Protein AF-A0A951XHS0-F1 (afdb_monomer_lite)

Sequence (216 aa):
MTVQQSDAVVVQGRVYRVQAQPDGTVYTSRTRPEHAEGTVVLDGIPWGVVQADAVTTAGVRNVTFRDIFLAKPRIGFSVHFDCDRFSRSYYPGATAPVQEQLVFANIRVLHDQPRPLISINTPVNALTVDRAFVGPQPIEFRSNGAMTDYGPPHISLHGCVFRHAAPMPVLVNRVPGKSIHLQTAGSIVLQPAFSAAIENSGGHISHASDLPGLQA

Structure (mmCIF, N/CA/C/O backbone):
data_AF-A0A951XHS0-F1
#
_entry.id   AF-A0A951XHS0-F1
#
loop_
_atom_site.group_PDB
_atom_site.id
_atom_site.type_symbol
_atom_site.label_atom_id
_atom_site.label_alt_id
_atom_site.label_comp_id
_atom_site.label_asym_id
_atom_site.label_entity_id
_atom_site.label_seq_id
_atom_site.pdbx_PDB_ins_code
_atom_site.Cartn_x
_atom_site.Cartn_y
_atom_site.Cartn_z
_atom_site.occupancy
_atom_site.B_iso_or_equiv
_atom_site.auth_seq_id
_atom_site.auth_comp_id
_atom_site.auth_asym_id
_atom_site.auth_atom_id
_atom_site.pdbx_PDB_model_num
ATOM 1 N N . MET A 1 1 ? 17.759 9.100 -20.955 1.00 89.69 1 MET A N 1
ATOM 2 C CA . MET A 1 1 ? 17.053 8.701 -19.715 1.00 89.69 1 MET A CA 1
ATOM 3 C C . MET A 1 1 ? 17.996 7.887 -18.846 1.00 89.69 1 MET A C 1
ATOM 5 O O . MET A 1 1 ? 18.895 7.259 -19.397 1.00 89.69 1 MET A O 1
ATOM 9 N N . THR A 1 2 ? 17.817 7.907 -17.530 1.00 93.44 2 THR A N 1
ATOM 10 C CA . THR A 1 2 ? 18.682 7.176 -16.594 1.00 93.44 2 THR A CA 1
ATOM 11 C C . THR A 1 2 ? 17.986 5.891 -16.176 1.00 93.44 2 THR A C 1
ATOM 13 O O . THR A 1 2 ? 16.845 5.954 -15.735 1.00 93.44 2 THR A O 1
ATOM 16 N N . VAL A 1 3 ? 18.642 4.744 -16.338 1.00 94.06 3 VAL A N 1
ATOM 17 C CA . VAL A 1 3 ? 18.040 3.424 -16.087 1.00 94.06 3 VAL A CA 1
ATOM 18 C C . VAL A 1 3 ? 18.972 2.535 -15.279 1.00 94.06 3 VAL A C 1
ATOM 20 O O . VAL A 1 3 ? 20.185 2.718 -15.296 1.00 94.06 3 VAL A O 1
ATOM 23 N N . GLN A 1 4 ? 18.410 1.552 -14.598 1.00 94.00 4 GLN A N 1
ATOM 24 C CA . GLN A 1 4 ? 19.123 0.489 -13.899 1.00 94.00 4 GLN A CA 1
ATOM 25 C C . GLN A 1 4 ? 18.476 -0.862 -14.215 1.00 94.00 4 GLN A C 1
ATOM 27 O O . GLN A 1 4 ? 17.537 -0.949 -15.010 1.00 94.00 4 GLN A O 1
ATOM 32 N N . GLN A 1 5 ? 18.952 -1.919 -13.560 1.00 94.44 5 GLN A N 1
ATOM 33 C CA . GLN A 1 5 ? 18.317 -3.228 -13.624 1.00 94.44 5 GLN A CA 1
ATOM 34 C C . GLN A 1 5 ? 16.795 -3.149 -13.395 1.00 94.44 5 GLN A C 1
ATOM 36 O O . GLN A 1 5 ? 16.316 -2.417 -12.523 1.00 94.44 5 GLN A O 1
ATOM 41 N N . SER A 1 6 ? 16.047 -3.928 -14.182 1.00 92.50 6 SER A N 1
ATOM 42 C CA . SER A 1 6 ? 14.582 -4.055 -14.147 1.00 92.50 6 SER A CA 1
ATOM 43 C C . SER A 1 6 ? 13.775 -2.851 -14.656 1.00 92.50 6 SER A C 1
ATOM 45 O O . SER A 1 6 ? 12.560 -3.002 -14.835 1.00 92.50 6 SER A O 1
ATOM 47 N N . ASP A 1 7 ? 14.403 -1.707 -14.965 1.00 92.56 7 ASP A N 1
ATOM 48 C CA . ASP A 1 7 ? 13.712 -0.595 -15.632 1.00 92.56 7 ASP A CA 1
ATOM 49 C C . ASP A 1 7 ? 13.137 -1.045 -16.975 1.00 92.56 7 ASP A C 1
ATOM 51 O O . ASP A 1 7 ? 13.789 -1.759 -17.742 1.00 92.56 7 ASP A O 1
ATOM 55 N N . ALA A 1 8 ? 11.907 -0.615 -17.255 1.00 90.56 8 ALA A N 1
ATOM 56 C CA . ALA A 1 8 ? 11.194 -0.953 -18.474 1.00 90.56 8 ALA A CA 1
ATOM 57 C C . ALA A 1 8 ? 10.775 0.302 -19.243 1.00 90.56 8 ALA A C 1
ATOM 59 O O . ALA A 1 8 ? 10.381 1.310 -18.655 1.00 90.56 8 ALA A O 1
ATOM 60 N N . VAL A 1 9 ? 10.836 0.217 -20.568 1.00 90.31 9 VAL A N 1
ATOM 61 C CA . VAL A 1 9 ? 10.402 1.260 -21.500 1.00 90.31 9 VAL A CA 1
ATOM 62 C C . VAL A 1 9 ? 9.492 0.671 -22.559 1.00 90.31 9 VAL A C 1
ATOM 64 O O . VAL A 1 9 ? 9.570 -0.514 -22.877 1.00 90.31 9 VAL A O 1
ATOM 67 N N . VAL A 1 10 ? 8.639 1.519 -23.122 1.00 89.94 10 VAL A N 1
ATOM 68 C CA . VAL A 1 10 ? 7.712 1.136 -24.183 1.00 89.94 10 VAL A CA 1
ATOM 69 C C . VAL A 1 10 ? 8.130 1.843 -25.462 1.00 89.94 10 VAL A C 1
ATOM 71 O O . VAL A 1 10 ? 8.176 3.073 -25.501 1.00 89.94 10 VAL A O 1
ATOM 74 N N . VAL A 1 11 ? 8.433 1.076 -26.507 1.00 90.44 11 VAL A N 1
ATOM 75 C CA . VAL A 1 11 ? 8.799 1.602 -27.829 1.00 90.44 11 VAL A CA 1
ATOM 76 C C . VAL A 1 11 ? 8.013 0.831 -28.883 1.00 90.44 11 VAL A C 1
ATOM 78 O O . VAL A 1 11 ? 8.051 -0.394 -28.911 1.00 90.44 11 VAL A O 1
ATOM 81 N N . GLN A 1 12 ? 7.261 1.551 -29.724 1.00 87.75 12 GLN A N 1
ATOM 82 C CA . GLN A 1 12 ? 6.463 0.975 -30.822 1.00 87.75 12 GLN A CA 1
ATOM 83 C C . GLN A 1 12 ? 5.560 -0.202 -30.393 1.00 87.75 12 GLN A C 1
ATOM 85 O O . GLN A 1 12 ? 5.445 -1.201 -31.094 1.00 87.75 12 GLN A O 1
ATOM 90 N N . GLY A 1 13 ? 4.933 -0.100 -29.217 1.00 87.69 13 GLY A N 1
ATOM 91 C CA . GLY A 1 13 ? 4.037 -1.142 -28.706 1.00 87.69 13 GLY A CA 1
ATOM 92 C C . GLY A 1 13 ? 4.733 -2.337 -28.046 1.00 87.69 13 GLY A C 1
ATOM 93 O O . GLY A 1 13 ? 4.038 -3.203 -27.529 1.00 87.69 13 GLY A O 1
ATOM 94 N N . ARG A 1 14 ? 6.070 -2.367 -27.977 1.00 91.38 14 ARG A N 1
ATOM 95 C CA . ARG A 1 14 ? 6.828 -3.402 -27.260 1.00 91.38 14 ARG A CA 1
ATOM 96 C C . ARG A 1 14 ? 7.370 -2.884 -25.940 1.00 91.38 14 ARG A C 1
ATOM 98 O O . ARG A 1 14 ? 7.732 -1.711 -25.827 1.00 91.38 14 ARG A O 1
ATOM 105 N N . VAL A 1 15 ? 7.460 -3.775 -24.959 1.00 92.56 15 VAL A N 1
ATOM 106 C CA . VAL A 1 15 ? 8.106 -3.503 -23.673 1.00 92.56 15 VAL A CA 1
ATOM 107 C C . VAL A 1 15 ? 9.527 -4.049 -23.718 1.00 92.56 15 VAL A C 1
ATOM 109 O O . VAL A 1 15 ? 9.738 -5.246 -23.933 1.00 92.56 15 VAL A O 1
ATOM 112 N N . TYR A 1 16 ? 10.491 -3.168 -23.473 1.00 94.06 16 TYR A N 1
ATOM 113 C CA . TYR A 1 16 ? 11.902 -3.500 -23.325 1.00 94.06 16 TYR A CA 1
ATOM 114 C C . TYR A 1 16 ? 12.298 -3.319 -21.870 1.00 94.06 16 TYR A C 1
ATOM 116 O O . TYR A 1 16 ? 11.954 -2.304 -21.267 1.00 94.06 16 TYR A O 1
ATOM 124 N N . ARG A 1 17 ? 13.032 -4.275 -21.307 1.00 94.56 17 ARG A N 1
ATOM 125 C CA . ARG A 1 17 ? 13.522 -4.218 -19.927 1.00 94.56 17 ARG A CA 1
ATOM 126 C C . ARG A 1 17 ? 15.041 -4.330 -19.895 1.00 94.56 17 ARG A C 1
ATOM 128 O O . ARG A 1 17 ? 15.618 -5.102 -20.659 1.00 94.56 17 ARG A O 1
ATOM 135 N N . VAL A 1 18 ? 15.679 -3.580 -19.002 1.00 96.00 18 VAL A N 1
ATOM 136 C CA . VAL A 1 18 ? 17.108 -3.740 -18.708 1.00 96.00 18 VAL A CA 1
ATOM 137 C C . VAL A 1 18 ? 17.327 -5.096 -18.032 1.00 96.00 18 VAL A C 1
ATOM 139 O O . VAL A 1 18 ? 16.700 -5.386 -17.014 1.00 96.00 18 VAL A O 1
ATOM 142 N N . GLN A 1 19 ? 18.206 -5.918 -18.606 1.00 95.44 19 GLN A N 1
ATOM 143 C CA . GLN A 1 19 ? 18.585 -7.253 -18.128 1.00 95.44 19 GLN A CA 1
ATOM 144 C C . GLN A 1 19 ? 20.059 -7.281 -17.687 1.00 95.44 19 GLN A C 1
ATOM 146 O O . GLN A 1 19 ? 20.888 -8.010 -18.227 1.00 95.44 19 GLN A O 1
ATOM 151 N N . ALA A 1 20 ? 20.395 -6.421 -16.735 1.00 94.94 20 ALA A N 1
ATOM 152 C CA . ALA A 1 20 ? 21.693 -6.321 -16.083 1.00 94.94 20 ALA A CA 1
ATOM 153 C C . ALA A 1 20 ? 21.723 -7.090 -14.743 1.00 94.94 20 ALA A C 1
ATOM 155 O O . ALA A 1 20 ? 20.752 -7.723 -14.324 1.00 94.94 20 ALA A O 1
ATOM 156 N N . GLN A 1 21 ? 22.860 -7.039 -14.049 1.00 94.00 21 GLN A N 1
ATOM 157 C CA . GLN A 1 21 ? 22.952 -7.532 -12.675 1.00 94.00 21 GLN A CA 1
ATOM 158 C C . GLN A 1 21 ? 22.336 -6.509 -11.701 1.00 94.00 21 GLN A C 1
ATOM 160 O O . GLN A 1 21 ? 22.444 -5.305 -11.933 1.00 94.00 21 GLN A O 1
ATOM 165 N N . PRO A 1 22 ? 21.705 -6.942 -10.594 1.00 92.88 22 PRO A N 1
ATOM 166 C CA . PRO A 1 22 ? 21.134 -6.048 -9.584 1.00 92.88 22 PRO A CA 1
ATOM 167 C C . PRO A 1 22 ? 22.212 -5.484 -8.634 1.00 92.88 22 PRO A C 1
ATOM 169 O O . PRO A 1 22 ? 22.082 -5.536 -7.409 1.00 92.88 22 PRO A O 1
ATOM 172 N N . ASP A 1 23 ? 23.310 -4.971 -9.188 1.00 94.00 23 ASP A N 1
ATOM 173 C CA . ASP A 1 23 ? 24.472 -4.451 -8.451 1.00 94.00 23 ASP A CA 1
ATOM 174 C C . ASP A 1 23 ? 24.390 -2.939 -8.163 1.00 94.00 23 ASP A C 1
ATOM 176 O O . ASP A 1 23 ? 25.242 -2.392 -7.465 1.00 94.00 23 ASP A O 1
ATOM 180 N N . GLY A 1 24 ? 23.327 -2.279 -8.632 1.00 91.00 24 GLY A N 1
ATOM 181 C CA . GLY A 1 24 ? 23.122 -0.838 -8.487 1.00 91.00 24 GLY A CA 1
ATOM 182 C C . GLY A 1 24 ? 23.765 -0.006 -9.597 1.00 91.00 24 GLY A C 1
ATOM 183 O O . GLY A 1 24 ? 23.747 1.221 -9.506 1.00 91.00 24 GLY A O 1
ATOM 184 N N . THR A 1 25 ? 24.307 -0.636 -10.644 1.00 94.56 25 THR A N 1
ATOM 185 C CA . THR A 1 25 ? 24.814 0.080 -11.816 1.00 94.56 25 THR A CA 1
ATOM 186 C C . THR A 1 25 ? 23.697 0.876 -12.481 1.00 94.56 25 THR A C 1
ATOM 188 O O . THR A 1 25 ? 22.616 0.363 -12.783 1.00 94.56 25 THR A O 1
ATOM 191 N N . VAL A 1 26 ? 23.991 2.150 -12.729 1.00 94.88 26 VAL A N 1
ATOM 192 C CA . VAL A 1 26 ? 23.101 3.097 -13.393 1.00 94.88 26 VAL A CA 1
ATOM 193 C C . VAL A 1 26 ? 23.675 3.440 -14.763 1.00 94.88 26 VAL A C 1
ATOM 195 O O . VAL A 1 26 ? 24.839 3.815 -14.892 1.00 94.88 26 VAL A O 1
ATOM 198 N N . TYR A 1 27 ? 22.836 3.354 -15.787 1.00 95.88 27 TYR A N 1
ATOM 199 C CA . TYR A 1 27 ? 23.174 3.615 -17.177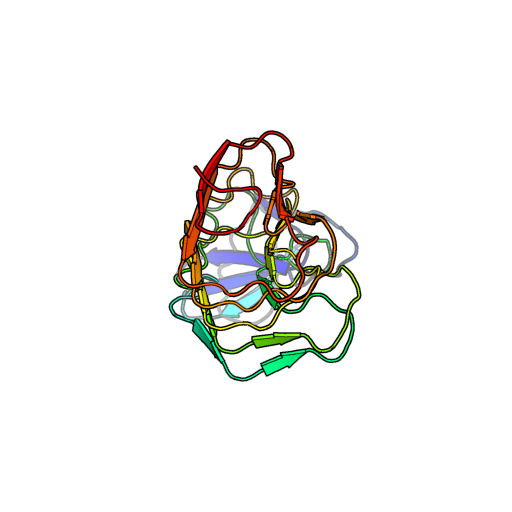 1.00 95.88 27 TYR A CA 1
ATOM 200 C C . TYR A 1 27 ? 22.469 4.866 -17.692 1.00 95.88 27 TYR A C 1
ATOM 202 O O . TYR A 1 27 ? 21.401 5.259 -17.217 1.00 95.88 27 TYR A O 1
ATOM 210 N N . THR A 1 28 ? 23.041 5.467 -18.733 1.00 97.19 28 THR A N 1
ATOM 211 C CA . THR A 1 28 ? 22.408 6.562 -19.471 1.00 97.19 28 THR A CA 1
ATOM 212 C C . THR A 1 28 ? 22.017 6.082 -20.862 1.00 97.19 28 THR A C 1
ATOM 214 O O . THR A 1 28 ? 22.868 5.963 -21.737 1.00 97.19 28 THR A O 1
ATOM 217 N N . SER A 1 29 ? 20.722 5.853 -21.079 1.00 95.50 29 SER A N 1
ATOM 218 C CA . SER A 1 29 ? 20.180 5.535 -22.402 1.00 95.50 29 SER A CA 1
ATOM 219 C C . SER A 1 29 ? 20.035 6.808 -23.241 1.00 95.50 29 SER A C 1
ATOM 221 O O . SER A 1 29 ? 19.412 7.795 -22.817 1.00 95.50 29 SER A O 1
ATOM 223 N N . ARG A 1 30 ? 20.626 6.762 -24.435 1.00 96.38 30 ARG A N 1
ATOM 224 C CA . ARG A 1 30 ? 20.595 7.767 -25.508 1.00 96.38 30 ARG A CA 1
ATOM 225 C C . ARG A 1 30 ? 19.937 7.208 -26.773 1.00 96.38 30 ARG A C 1
ATOM 227 O O . ARG A 1 30 ? 19.391 7.977 -27.559 1.00 96.38 30 ARG A O 1
ATOM 234 N N . THR A 1 31 ? 19.947 5.888 -26.923 1.00 96.06 31 THR A N 1
ATOM 235 C CA . THR A 1 31 ? 19.432 5.137 -28.064 1.00 96.06 31 THR A CA 1
ATOM 236 C C . THR A 1 31 ? 18.162 4.386 -27.665 1.00 96.06 31 THR A C 1
ATOM 238 O O . THR A 1 31 ? 18.106 3.748 -26.611 1.00 96.06 31 THR A O 1
ATOM 241 N N . ARG A 1 32 ? 17.122 4.465 -28.502 1.00 94.62 32 ARG A N 1
ATOM 242 C CA . ARG A 1 32 ? 15.865 3.730 -28.298 1.00 94.62 32 ARG A CA 1
ATOM 243 C C . ARG A 1 32 ? 16.037 2.274 -28.758 1.00 94.62 32 ARG A C 1
ATOM 245 O O . ARG A 1 32 ? 16.562 2.071 -29.851 1.00 94.62 32 ARG A O 1
ATOM 252 N N . PRO A 1 33 ? 15.609 1.266 -27.977 1.00 95.25 33 PRO A N 1
ATOM 253 C CA . PRO A 1 33 ? 15.609 -0.116 -28.441 1.00 95.25 33 PRO A CA 1
ATOM 254 C C . PRO A 1 33 ? 14.457 -0.362 -29.427 1.00 95.25 33 PRO A C 1
ATOM 256 O O . PRO A 1 33 ? 13.318 0.002 -29.152 1.00 95.25 33 PRO A O 1
ATOM 259 N N . GLU A 1 34 ? 14.759 -0.985 -30.570 1.00 95.81 34 GLU A N 1
ATOM 260 C CA . GLU A 1 34 ? 13.779 -1.267 -31.641 1.00 95.81 34 GLU A CA 1
ATOM 261 C C . GLU A 1 34 ? 13.842 -2.715 -32.160 1.00 95.81 34 GLU A C 1
ATOM 263 O O . GLU A 1 34 ? 13.075 -3.103 -33.041 1.00 95.81 34 GLU A O 1
ATOM 268 N N . HIS A 1 35 ? 14.736 -3.542 -31.608 1.00 95.25 35 HIS A N 1
ATOM 269 C CA . HIS A 1 35 ? 14.869 -4.945 -31.999 1.00 95.25 35 HIS A CA 1
ATOM 270 C C . HIS A 1 35 ? 13.588 -5.732 -31.680 1.00 95.25 35 HIS A C 1
ATOM 272 O O . HIS A 1 35 ? 12.875 -5.421 -30.723 1.00 95.25 35 HIS A O 1
ATOM 278 N N . ALA A 1 36 ? 13.274 -6.728 -32.509 1.00 94.00 36 ALA A N 1
ATOM 279 C CA . ALA A 1 36 ? 12.006 -7.453 -32.432 1.00 94.00 36 ALA A CA 1
ATOM 280 C C . ALA A 1 36 ? 11.994 -8.551 -31.357 1.00 94.00 36 ALA A C 1
ATOM 282 O O . ALA A 1 36 ? 10.936 -8.842 -30.804 1.00 94.00 36 ALA A O 1
ATOM 283 N N . GLU A 1 37 ? 13.153 -9.135 -31.051 1.00 95.19 37 GLU A N 1
ATOM 284 C CA . GLU A 1 37 ? 13.290 -10.265 -30.133 1.00 95.19 37 GLU A CA 1
ATOM 285 C C . GLU A 1 37 ? 14.671 -10.310 -29.469 1.00 95.19 37 GLU A C 1
ATOM 287 O O . GLU A 1 37 ? 15.626 -9.685 -29.937 1.00 95.19 37 GLU A O 1
ATOM 292 N N . GLY A 1 38 ? 14.774 -11.089 -28.392 1.00 95.62 38 GLY A N 1
ATOM 293 C CA . GLY A 1 38 ? 16.027 -11.314 -27.679 1.00 95.62 38 GLY A CA 1
ATOM 294 C C . GLY A 1 38 ? 16.519 -10.084 -26.919 1.00 95.62 38 GLY A C 1
ATOM 295 O O . GLY A 1 38 ? 15.725 -9.252 -26.476 1.00 95.62 38 GLY A O 1
ATOM 296 N N . THR A 1 39 ? 17.840 -10.011 -26.753 1.00 97.44 39 THR A N 1
ATOM 297 C CA . THR A 1 39 ? 18.526 -8.964 -25.991 1.00 97.44 39 THR A CA 1
ATOM 298 C C . THR A 1 39 ? 19.590 -8.309 -26.856 1.00 97.44 39 THR A C 1
ATOM 300 O O . THR A 1 39 ? 20.428 -8.994 -27.441 1.00 97.44 39 THR A O 1
ATOM 303 N N . VAL A 1 40 ? 19.591 -6.977 -26.910 1.00 97.88 40 VAL A N 1
ATOM 304 C CA . VAL A 1 40 ? 20.590 -6.178 -27.630 1.00 97.88 40 VAL A CA 1
ATOM 305 C C . VAL A 1 40 ? 21.214 -5.163 -26.687 1.00 97.88 40 VAL A C 1
ATOM 307 O O . VAL A 1 40 ? 20.521 -4.474 -25.938 1.00 97.88 40 VAL A O 1
ATOM 310 N N . VAL A 1 41 ? 22.540 -5.047 -26.747 1.00 98.19 41 VAL A N 1
ATOM 311 C CA . VAL A 1 41 ? 23.280 -4.052 -25.971 1.00 98.19 41 VAL A CA 1
ATOM 312 C C . VAL A 1 41 ? 23.297 -2.721 -26.722 1.00 98.19 41 VAL A C 1
ATOM 314 O O . VAL A 1 41 ? 23.900 -2.621 -27.787 1.00 98.19 41 VAL A O 1
ATOM 317 N N . LEU A 1 42 ? 22.663 -1.692 -26.157 1.00 97.56 42 LEU A N 1
ATOM 318 C CA . LEU A 1 42 ? 22.681 -0.313 -26.667 1.00 97.56 42 LEU A CA 1
ATOM 319 C C . LEU A 1 42 ? 23.133 0.621 -25.547 1.00 97.56 42 LEU A C 1
ATOM 321 O O . LEU A 1 42 ? 22.635 0.515 -24.433 1.00 97.56 42 LEU A O 1
ATOM 325 N N . ASP A 1 43 ? 24.075 1.525 -25.813 1.00 97.25 43 ASP A N 1
ATOM 326 C CA . ASP A 1 43 ? 24.667 2.414 -24.794 1.00 97.25 43 ASP A CA 1
ATOM 327 C C . ASP A 1 43 ? 25.257 1.663 -23.574 1.00 97.25 43 ASP A C 1
ATOM 329 O O . ASP A 1 43 ? 25.262 2.171 -22.453 1.00 97.25 43 ASP A O 1
ATOM 333 N N . GLY A 1 44 ? 25.724 0.423 -23.774 1.00 96.69 44 GLY A N 1
ATOM 334 C CA . GLY A 1 44 ? 26.181 -0.461 -22.692 1.00 96.69 44 GLY A CA 1
ATOM 335 C C . GLY A 1 44 ? 25.053 -1.108 -21.875 1.00 96.69 44 GLY A C 1
ATOM 336 O O . GLY A 1 44 ? 25.328 -1.768 -20.877 1.00 96.69 44 GLY A O 1
ATOM 337 N N . ILE A 1 45 ? 23.796 -0.944 -22.296 1.00 98.00 45 ILE A N 1
ATOM 338 C CA . ILE A 1 45 ? 22.598 -1.433 -21.608 1.00 98.00 45 ILE A CA 1
ATOM 339 C C . ILE A 1 45 ? 22.086 -2.692 -22.311 1.00 98.00 45 ILE A C 1
ATOM 341 O O . ILE A 1 45 ? 21.727 -2.602 -23.488 1.00 98.00 45 ILE A O 1
ATOM 345 N N . PRO A 1 46 ? 21.996 -3.846 -21.628 1.00 97.81 46 PRO A N 1
ATOM 346 C CA . PRO A 1 46 ? 21.368 -5.044 -22.177 1.00 97.81 46 PRO A CA 1
ATOM 347 C C . PRO A 1 46 ? 19.840 -4.882 -22.179 1.00 97.81 46 PRO A C 1
ATOM 349 O O . PRO A 1 46 ? 19.169 -5.171 -21.188 1.00 97.81 46 PRO A O 1
ATOM 352 N N . TRP A 1 47 ? 19.278 -4.395 -23.284 1.00 97.62 47 TRP A N 1
ATOM 353 C CA . TRP A 1 47 ? 17.833 -4.272 -23.468 1.00 97.62 47 TRP A CA 1
ATOM 354 C C . TRP A 1 47 ? 17.261 -5.582 -23.985 1.00 97.62 47 TRP A C 1
ATOM 356 O O . TRP A 1 47 ? 17.621 -5.989 -25.083 1.00 97.62 47 TRP A O 1
ATOM 366 N N . GLY A 1 48 ? 16.372 -6.217 -23.225 1.00 96.56 48 GLY A N 1
ATOM 367 C CA . GLY A 1 48 ? 15.637 -7.405 -23.658 1.00 96.56 48 GLY A CA 1
ATOM 368 C C . GLY A 1 48 ? 14.176 -7.096 -23.965 1.00 96.56 48 GLY A C 1
ATOM 369 O O . GLY A 1 48 ? 13.523 -6.385 -23.195 1.00 96.56 48 GLY A O 1
ATOM 370 N N . VAL A 1 49 ? 13.643 -7.652 -25.052 1.00 94.88 49 VAL A N 1
ATOM 371 C CA . VAL A 1 49 ? 12.196 -7.636 -25.326 1.00 94.88 49 VAL A CA 1
ATOM 372 C C . VAL A 1 49 ? 11.500 -8.563 -24.335 1.00 94.88 49 VAL A C 1
ATOM 374 O O . VAL A 1 49 ? 11.838 -9.742 -24.248 1.00 94.88 49 VAL A O 1
ATOM 377 N N . VAL A 1 50 ? 10.519 -8.049 -23.590 1.00 92.19 50 VAL A N 1
ATOM 378 C CA . VAL A 1 50 ? 9.747 -8.854 -22.620 1.00 92.19 50 VAL A CA 1
ATOM 379 C C . VAL A 1 50 ? 8.276 -9.010 -22.993 1.00 92.19 50 VAL A C 1
ATOM 381 O O . VAL A 1 50 ? 7.622 -9.921 -22.496 1.00 92.19 50 VAL A O 1
ATOM 384 N N . GLN A 1 51 ? 7.747 -8.142 -23.858 1.00 89.25 51 GLN A N 1
ATOM 385 C CA . GLN A 1 51 ? 6.348 -8.186 -24.282 1.00 89.25 51 GLN A CA 1
ATOM 386 C C . GLN A 1 51 ? 6.185 -7.508 -25.646 1.00 89.25 51 GLN A C 1
ATOM 388 O O . GLN A 1 51 ? 6.743 -6.431 -25.866 1.00 89.25 51 GLN A O 1
ATOM 393 N N . ALA A 1 52 ? 5.419 -8.129 -26.545 1.00 84.44 52 ALA A N 1
ATOM 394 C CA . ALA A 1 52 ? 5.139 -7.597 -27.882 1.00 84.44 52 ALA A CA 1
ATOM 395 C C . ALA A 1 52 ? 3.874 -6.719 -27.942 1.00 84.44 52 ALA A C 1
ATOM 397 O O . ALA A 1 52 ? 3.782 -5.869 -28.822 1.00 84.44 52 ALA A O 1
ATOM 398 N N . ASP A 1 53 ? 2.952 -6.889 -26.987 1.00 79.12 53 ASP A N 1
ATOM 399 C CA . ASP A 1 53 ? 1.687 -6.151 -26.903 1.00 79.12 53 ASP A CA 1
ATOM 400 C C . ASP A 1 53 ? 1.705 -5.193 -25.703 1.00 79.12 53 ASP A C 1
ATOM 402 O O . ASP A 1 53 ? 1.763 -5.646 -24.566 1.00 79.12 53 ASP A O 1
ATOM 406 N N . ALA A 1 54 ? 1.657 -3.874 -25.898 1.00 67.31 54 ALA A N 1
ATOM 407 C CA . ALA A 1 54 ? 1.843 -2.884 -24.824 1.00 67.31 54 ALA A CA 1
ATOM 408 C C . ALA A 1 54 ? 0.639 -2.715 -23.868 1.00 67.31 54 ALA A C 1
ATOM 410 O O . ALA A 1 54 ? 0.047 -1.639 -23.780 1.00 67.31 54 ALA A O 1
ATOM 411 N N . VAL A 1 55 ? 0.325 -3.732 -23.062 1.00 73.00 55 VAL A N 1
ATOM 412 C CA . VAL A 1 55 ? -0.421 -3.522 -21.809 1.00 73.00 55 VAL A CA 1
ATOM 413 C C . VAL A 1 55 ? 0.583 -3.157 -20.719 1.00 73.00 55 VAL A C 1
ATOM 415 O O . VAL A 1 55 ? 1.364 -3.993 -20.279 1.00 73.00 55 VAL A O 1
ATOM 418 N N . THR A 1 56 ? 0.589 -1.889 -20.313 1.00 71.19 56 THR A N 1
ATOM 419 C CA . THR A 1 56 ? 1.697 -1.279 -19.547 1.00 71.19 56 THR A CA 1
ATOM 420 C C . THR A 1 56 ? 1.301 -0.827 -18.141 1.00 71.19 56 THR A C 1
ATOM 422 O O . THR A 1 56 ? 2.118 -0.274 -17.408 1.00 71.19 56 THR A O 1
ATOM 425 N N . THR A 1 57 ? 0.049 -1.056 -17.741 1.00 72.06 57 THR A N 1
ATOM 426 C CA . THR A 1 57 ? -0.480 -0.657 -16.430 1.00 72.06 57 THR A CA 1
ATOM 427 C C . THR A 1 57 ? -0.363 -1.814 -15.442 1.00 72.06 57 THR A C 1
ATOM 429 O O . THR A 1 57 ? -1.054 -2.818 -15.587 1.00 72.06 57 THR A O 1
ATOM 432 N N . ALA A 1 58 ? 0.429 -1.627 -14.385 1.00 74.69 58 ALA A N 1
ATOM 433 C CA . ALA A 1 58 ? 0.488 -2.521 -13.224 1.00 74.69 58 ALA A CA 1
ATOM 434 C C . ALA A 1 58 ? -0.603 -2.216 -12.167 1.00 74.69 58 ALA A C 1
ATOM 436 O O . ALA A 1 58 ? -0.511 -2.655 -11.021 1.00 74.69 58 ALA A O 1
ATOM 437 N N . GLY A 1 59 ? -1.612 -1.412 -12.524 1.00 86.06 59 GLY A N 1
ATOM 438 C CA . GLY A 1 59 ? -2.747 -1.111 -11.655 1.00 86.06 59 GLY A CA 1
ATOM 439 C C . GLY A 1 59 ? -3.709 -2.293 -11.589 1.00 86.06 59 GLY A C 1
ATOM 440 O O . GLY A 1 59 ? -4.219 -2.742 -12.616 1.00 86.06 59 GLY A O 1
ATOM 441 N N . VAL A 1 60 ? -3.968 -2.779 -10.382 1.00 90.06 60 VAL A N 1
ATOM 442 C CA . VAL A 1 60 ? -4.939 -3.831 -10.085 1.00 90.06 60 VAL A CA 1
ATOM 443 C C . VAL A 1 60 ? -6.248 -3.177 -9.659 1.00 90.06 60 VAL A C 1
ATOM 445 O O . VAL A 1 60 ? -6.244 -2.214 -8.892 1.00 90.06 60 VAL A O 1
ATOM 448 N N . ARG A 1 61 ? -7.375 -3.684 -10.168 1.00 94.56 61 ARG A N 1
ATOM 449 C CA . ARG A 1 61 ? -8.703 -3.095 -9.953 1.00 94.56 61 ARG A CA 1
ATOM 450 C C . ARG A 1 61 ? -9.715 -4.151 -9.533 1.00 94.56 61 ARG A C 1
ATOM 452 O O . ARG A 1 61 ? -9.716 -5.235 -10.111 1.00 94.56 61 ARG A O 1
ATOM 459 N N . ASN A 1 62 ? -10.598 -3.803 -8.599 1.00 96.62 62 ASN A N 1
ATOM 460 C CA . ASN A 1 62 ? -11.740 -4.621 -8.180 1.00 96.62 62 ASN A CA 1
ATOM 461 C C . ASN A 1 62 ? -11.327 -6.030 -7.714 1.00 96.62 62 ASN A C 1
ATOM 463 O O . ASN A 1 62 ? -11.767 -7.049 -8.248 1.00 96.62 62 ASN A O 1
ATOM 467 N N . VAL A 1 63 ? -10.440 -6.082 -6.718 1.00 97.56 63 VAL A N 1
ATOM 468 C CA . VAL A 1 63 ? -9.952 -7.343 -6.148 1.00 97.56 63 VAL A CA 1
ATOM 469 C C . VAL A 1 63 ? -10.467 -7.509 -4.732 1.00 97.56 63 VAL A C 1
ATOM 471 O O . VAL A 1 63 ? -10.320 -6.624 -3.891 1.00 97.56 63 VAL A O 1
ATOM 474 N N . THR A 1 64 ? -11.047 -8.679 -4.466 1.00 98.56 64 THR A N 1
ATOM 475 C CA . THR A 1 64 ? -11.521 -9.068 -3.139 1.00 98.56 64 THR A CA 1
ATOM 476 C C . THR A 1 64 ? -10.689 -10.221 -2.589 1.00 98.56 64 THR A C 1
ATOM 478 O O . THR A 1 64 ? -10.660 -11.305 -3.168 1.00 98.56 64 THR A O 1
ATOM 481 N N . PHE A 1 65 ? -10.083 -10.010 -1.425 1.00 98.56 65 PHE A N 1
ATOM 482 C CA . PHE A 1 65 ? -9.534 -11.061 -0.573 1.00 98.56 65 PHE A CA 1
ATOM 483 C C . PHE A 1 65 ? -10.595 -11.440 0.457 1.00 98.56 65 PHE A C 1
ATOM 485 O O . PHE A 1 65 ? -11.088 -10.567 1.172 1.00 98.56 65 PHE A O 1
ATOM 492 N N . ARG A 1 66 ? -10.977 -12.720 0.523 1.00 98.62 66 ARG A N 1
ATOM 493 C CA . ARG A 1 66 ? -12.103 -13.168 1.351 1.00 98.62 66 ARG A CA 1
ATOM 494 C C . ARG A 1 66 ? -11.791 -14.449 2.114 1.00 98.62 66 ARG A C 1
ATOM 496 O O . ARG A 1 66 ? -11.142 -15.330 1.564 1.00 98.62 66 ARG A O 1
ATOM 503 N N . ASP A 1 67 ? -12.301 -14.546 3.341 1.00 98.69 67 ASP A N 1
ATOM 504 C CA . ASP A 1 67 ? -12.313 -15.772 4.156 1.00 98.69 67 ASP A CA 1
ATOM 505 C C . ASP A 1 67 ? -10.902 -16.296 4.481 1.00 98.69 67 ASP A C 1
ATOM 507 O O . ASP A 1 67 ? -10.591 -17.478 4.339 1.00 98.69 67 ASP A O 1
ATOM 511 N N . ILE A 1 68 ? -10.024 -15.391 4.929 1.00 98.62 68 ILE A N 1
ATOM 512 C CA . ILE A 1 68 ? -8.614 -15.692 5.210 1.00 98.62 68 ILE A CA 1
ATOM 513 C C . ILE A 1 68 ? -8.331 -15.615 6.710 1.00 98.62 68 ILE A C 1
ATOM 515 O O . ILE A 1 68 ? -8.627 -14.618 7.373 1.00 98.62 68 ILE A O 1
ATOM 519 N N . PHE A 1 69 ? -7.658 -16.647 7.222 1.00 98.56 69 PHE A N 1
ATOM 520 C CA . PHE A 1 69 ? -7.084 -16.671 8.565 1.00 98.56 69 PHE A CA 1
ATOM 521 C C . PHE A 1 69 ? -5.601 -16.286 8.536 1.00 98.56 69 PHE A C 1
ATOM 523 O O . PHE A 1 69 ? -4.789 -16.924 7.865 1.00 98.56 69 PHE A O 1
ATOM 530 N N . LEU A 1 70 ? -5.227 -15.278 9.320 1.00 98.25 70 LEU A N 1
ATOM 531 C CA . LEU A 1 70 ? -3.852 -14.808 9.472 1.00 98.25 70 LEU A CA 1
ATOM 532 C C . LEU A 1 70 ? -3.294 -15.281 10.820 1.00 98.25 70 LEU A C 1
ATOM 534 O O . LEU A 1 70 ? -3.461 -14.625 11.847 1.00 98.25 70 LEU A O 1
ATOM 538 N N . ALA A 1 71 ? -2.652 -16.453 10.822 1.00 97.38 71 ALA A N 1
ATOM 539 C CA . ALA A 1 71 ? -2.119 -17.070 12.042 1.00 97.38 71 ALA A CA 1
ATOM 540 C C . ALA A 1 71 ? -0.705 -16.607 12.413 1.00 97.38 71 ALA A C 1
ATOM 542 O O . ALA A 1 71 ? -0.362 -16.502 13.589 1.00 97.38 71 ALA A O 1
ATOM 543 N N . LYS A 1 72 ? 0.142 -16.342 11.414 1.00 97.00 72 LYS A N 1
ATOM 544 C CA . LYS A 1 72 ? 1.543 -15.969 11.640 1.00 97.00 72 LYS A CA 1
ATOM 545 C C . LYS A 1 72 ? 1.667 -14.452 11.809 1.00 97.00 72 LYS A C 1
ATOM 547 O O . LYS A 1 72 ? 1.087 -13.735 11.001 1.00 97.00 72 LYS A O 1
ATOM 552 N N . PRO A 1 73 ? 2.475 -13.960 12.767 1.00 96.56 73 PRO A N 1
ATOM 553 C CA . PRO A 1 73 ? 2.632 -12.532 13.036 1.00 96.56 73 PRO A CA 1
ATOM 554 C C . PRO A 1 73 ? 3.486 -11.832 11.970 1.00 96.56 73 PRO A C 1
ATOM 556 O O . PRO A 1 73 ? 4.664 -11.531 12.179 1.00 96.56 73 PRO A O 1
ATOM 559 N N . ARG A 1 74 ? 2.890 -11.587 10.804 1.00 96.00 74 ARG A N 1
ATOM 560 C CA . ARG A 1 74 ? 3.482 -10.881 9.658 1.00 96.00 74 ARG A CA 1
ATOM 561 C C . ARG A 1 74 ? 2.553 -9.754 9.212 1.00 96.00 74 ARG A C 1
ATOM 563 O O . ARG A 1 74 ? 1.450 -9.622 9.729 1.00 96.00 74 ARG A O 1
ATOM 570 N N . ILE A 1 75 ? 3.012 -8.944 8.260 1.00 97.69 75 ILE A N 1
ATOM 571 C CA . ILE A 1 75 ? 2.110 -8.053 7.524 1.00 97.69 75 ILE A CA 1
ATOM 572 C C . ILE A 1 75 ? 1.039 -8.933 6.864 1.00 97.69 75 ILE A C 1
ATOM 574 O O . ILE A 1 75 ? 1.399 -9.892 6.180 1.00 97.69 75 ILE A O 1
ATOM 578 N N . GLY A 1 76 ? -0.241 -8.635 7.102 1.00 97.19 76 GLY A N 1
ATOM 579 C CA . GLY A 1 76 ? -1.350 -9.437 6.578 1.00 97.19 76 GLY A CA 1
ATOM 580 C C . GLY A 1 76 ? -1.441 -9.357 5.056 1.00 97.19 76 GLY A C 1
ATOM 581 O O . GLY A 1 76 ? -1.378 -10.371 4.366 1.00 97.19 76 GLY A O 1
ATOM 582 N N . PHE A 1 77 ? -1.510 -8.132 4.543 1.00 98.19 77 PHE A N 1
ATOM 583 C CA . PHE A 1 77 ? -1.552 -7.813 3.122 1.00 98.19 77 PHE A CA 1
ATOM 584 C C . PHE A 1 77 ? -0.569 -6.687 2.806 1.00 98.19 77 PHE A C 1
ATOM 586 O O . PHE A 1 77 ? -0.442 -5.725 3.562 1.00 98.19 77 PHE A O 1
ATOM 593 N N . SER A 1 78 ? 0.128 -6.795 1.678 1.00 96.50 78 SER A N 1
ATOM 594 C CA . SER A 1 78 ? 1.044 -5.758 1.202 1.00 96.50 78 SER A CA 1
ATOM 595 C C . SER A 1 78 ? 0.597 -5.280 -0.171 1.00 96.50 78 SER A C 1
ATOM 597 O O . SER A 1 78 ? 0.634 -6.048 -1.131 1.00 96.50 78 SER A O 1
ATOM 599 N N . VAL A 1 79 ? 0.193 -4.017 -0.268 1.00 96.00 79 VAL A N 1
ATOM 600 C CA . VAL A 1 79 ? -0.136 -3.357 -1.535 1.00 96.00 79 VAL A CA 1
ATOM 601 C C . VAL A 1 79 ? 1.046 -2.459 -1.867 1.00 96.00 79 VAL A C 1
ATOM 603 O O . VAL A 1 79 ? 1.224 -1.413 -1.237 1.00 96.00 79 VAL A O 1
ATOM 606 N N . HIS A 1 80 ? 1.912 -2.898 -2.780 1.00 92.88 80 HIS A N 1
ATOM 607 C CA . HIS A 1 80 ? 3.200 -2.241 -2.950 1.00 92.88 80 HIS A CA 1
ATOM 608 C C . HIS A 1 80 ? 3.704 -2.153 -4.384 1.00 92.88 80 HIS A C 1
ATOM 610 O O . HIS A 1 80 ? 3.389 -2.989 -5.228 1.00 92.88 80 HIS A O 1
ATOM 616 N N . PHE A 1 81 ? 4.524 -1.128 -4.606 1.00 91.50 81 PHE A N 1
ATOM 617 C CA . PHE A 1 81 ? 5.456 -1.040 -5.716 1.00 91.50 81 PHE A CA 1
ATOM 618 C C . PHE A 1 81 ? 6.879 -1.147 -5.188 1.00 91.50 81 PHE A C 1
ATOM 620 O O . PHE A 1 81 ? 7.283 -0.398 -4.291 1.00 91.50 81 PHE A O 1
ATOM 627 N N . ASP A 1 82 ? 7.637 -2.052 -5.790 1.00 89.06 82 ASP A N 1
ATOM 628 C CA . ASP A 1 82 ? 9.067 -2.161 -5.580 1.00 89.06 82 ASP A CA 1
ATOM 629 C C . ASP A 1 82 ? 9.783 -1.018 -6.290 1.00 89.06 82 ASP A C 1
ATOM 631 O O . ASP A 1 82 ? 9.473 -0.663 -7.435 1.00 89.06 82 ASP A O 1
ATOM 635 N N . CYS A 1 83 ? 10.770 -0.458 -5.605 1.00 87.12 83 CYS A N 1
ATOM 636 C CA . CYS A 1 83 ? 11.715 0.474 -6.191 1.00 87.12 83 CYS A CA 1
ATOM 637 C C . CYS A 1 83 ? 13.060 0.344 -5.476 1.00 87.12 83 CYS A C 1
ATOM 639 O O . CYS A 1 83 ? 13.445 1.195 -4.675 1.00 87.12 83 CYS A O 1
ATOM 641 N N . ASP A 1 84 ? 13.771 -0.740 -5.763 1.00 88.06 84 ASP A N 1
ATOM 642 C CA . ASP A 1 84 ? 15.122 -0.981 -5.268 1.00 88.06 84 ASP A CA 1
ATOM 643 C C . ASP A 1 84 ? 16.040 -1.494 -6.390 1.00 88.06 84 ASP A C 1
ATOM 645 O O . ASP A 1 84 ? 15.707 -1.431 -7.574 1.00 88.06 84 ASP A O 1
ATOM 649 N N . ARG A 1 85 ? 17.244 -1.954 -6.036 1.00 88.12 85 ARG A N 1
ATOM 650 C CA . ARG A 1 85 ? 18.229 -2.467 -7.004 1.00 88.12 85 ARG A CA 1
ATOM 651 C C . ARG A 1 85 ? 17.834 -3.797 -7.659 1.00 88.12 85 ARG A C 1
ATOM 653 O O . ARG A 1 85 ? 18.415 -4.158 -8.677 1.00 88.12 85 ARG A O 1
ATOM 660 N N . PHE A 1 86 ? 16.912 -4.546 -7.059 1.00 86.94 86 PHE A N 1
ATOM 661 C CA . PHE A 1 86 ? 16.464 -5.852 -7.536 1.00 86.94 86 PHE A CA 1
ATOM 662 C C . PHE A 1 86 ? 15.227 -5.721 -8.426 1.00 86.94 86 PHE A C 1
ATOM 664 O O . PHE A 1 86 ? 15.140 -6.366 -9.475 1.00 86.94 86 PHE A O 1
ATOM 671 N N . SER A 1 87 ? 14.275 -4.880 -8.021 1.00 85.69 87 SER A N 1
ATOM 672 C CA . SER A 1 87 ? 12.960 -4.775 -8.645 1.00 85.69 87 SER A CA 1
ATOM 673 C C . SER A 1 87 ? 12.505 -3.323 -8.778 1.00 85.69 87 SER A C 1
ATOM 675 O O . SER A 1 87 ? 12.677 -2.494 -7.880 1.00 85.69 87 SER A O 1
ATOM 677 N N . ARG A 1 88 ? 11.886 -3.027 -9.924 1.00 85.94 88 ARG A N 1
ATOM 678 C CA . ARG A 1 88 ? 11.222 -1.754 -10.206 1.00 85.94 88 ARG A CA 1
ATOM 679 C C . ARG A 1 88 ? 9.849 -2.010 -10.802 1.00 85.94 88 ARG A C 1
ATOM 681 O O . ARG A 1 88 ? 9.734 -2.405 -11.962 1.00 85.94 88 ARG A O 1
ATOM 688 N N . SER A 1 89 ? 8.804 -1.770 -10.016 1.00 85.94 89 SER A N 1
ATOM 689 C CA . SER A 1 89 ? 7.421 -1.912 -10.486 1.00 85.94 89 SER A CA 1
ATOM 690 C C . SER A 1 89 ? 7.015 -0.801 -11.457 1.00 85.94 89 SER A C 1
ATOM 692 O O . SER A 1 89 ? 6.096 -0.990 -12.248 1.00 85.94 89 SER A O 1
ATOM 694 N N . TYR A 1 90 ? 7.687 0.351 -11.404 1.00 83.56 90 TYR A N 1
ATOM 695 C CA . TYR A 1 90 ? 7.459 1.487 -12.293 1.00 83.56 90 TYR A CA 1
ATOM 696 C C . TYR A 1 90 ? 8.733 2.339 -12.418 1.00 83.56 90 TYR A C 1
ATOM 698 O O . TYR A 1 90 ? 9.646 2.258 -11.591 1.00 83.56 90 TYR A O 1
ATOM 706 N N . TYR A 1 91 ? 8.782 3.168 -13.459 1.00 85.62 91 TYR A N 1
ATOM 707 C CA . TYR A 1 91 ? 9.877 4.107 -13.690 1.00 85.62 91 TYR A CA 1
ATOM 708 C C . TYR A 1 91 ? 9.647 5.423 -12.910 1.00 85.62 91 TYR A C 1
ATOM 710 O O . TYR A 1 91 ? 8.554 5.988 -13.007 1.00 85.62 91 TYR A O 1
ATOM 718 N N . PRO A 1 92 ? 10.628 5.968 -12.161 1.00 82.19 92 PRO A N 1
ATOM 719 C CA . PRO A 1 92 ? 10.472 7.224 -11.426 1.00 82.19 92 PRO A CA 1
ATOM 720 C C . PRO A 1 92 ? 10.120 8.393 -12.329 1.00 82.19 92 PRO A C 1
ATOM 722 O O . PRO A 1 92 ? 10.730 8.600 -13.376 1.00 82.19 92 PRO A O 1
ATOM 725 N N . GLY A 1 93 ? 9.151 9.191 -11.893 1.00 79.94 93 GLY A N 1
ATOM 726 C CA . GLY A 1 93 ? 8.636 10.314 -12.672 1.00 79.94 93 GLY A CA 1
ATOM 727 C C . GLY A 1 93 ? 7.626 9.919 -13.753 1.00 79.94 93 GLY A C 1
ATOM 728 O O . GLY A 1 93 ? 7.012 10.808 -14.336 1.00 79.94 93 GLY A O 1
ATOM 729 N N . ALA A 1 94 ? 7.397 8.624 -14.004 1.00 82.75 94 ALA A N 1
ATOM 730 C CA . ALA A 1 94 ? 6.221 8.198 -14.756 1.00 82.75 94 ALA A CA 1
ATOM 731 C C . ALA A 1 94 ? 4.950 8.401 -13.918 1.00 82.75 94 ALA A C 1
ATOM 733 O O . ALA A 1 94 ? 4.992 8.381 -12.685 1.00 82.75 94 ALA A O 1
ATOM 734 N N . THR A 1 95 ? 3.804 8.549 -14.584 1.00 84.75 95 THR A N 1
ATOM 735 C CA . THR A 1 95 ? 2.502 8.524 -13.911 1.00 84.75 95 THR A CA 1
ATOM 736 C C . THR A 1 95 ? 2.329 7.182 -13.205 1.00 84.75 95 THR A C 1
ATOM 738 O O . THR A 1 95 ? 2.285 6.134 -13.852 1.00 84.75 95 THR A O 1
ATOM 741 N N . ALA A 1 96 ? 2.260 7.209 -11.874 1.00 86.75 96 ALA A N 1
ATOM 742 C CA . ALA A 1 96 ? 2.141 5.998 -11.079 1.00 86.75 96 ALA A CA 1
ATOM 743 C C . ALA A 1 96 ? 0.770 5.331 -11.311 1.00 86.75 96 ALA A C 1
ATOM 745 O O . ALA A 1 96 ? -0.255 6.019 -11.275 1.00 86.75 96 ALA A O 1
ATOM 746 N N . PRO A 1 97 ? 0.718 4.003 -11.524 1.00 89.38 97 PRO A N 1
ATOM 747 C CA . PRO A 1 97 ? -0.550 3.294 -11.559 1.00 89.38 97 PRO A CA 1
ATOM 748 C C . PRO A 1 97 ? -1.246 3.375 -10.199 1.00 89.38 97 PRO A C 1
ATOM 750 O O . PRO A 1 97 ? -0.608 3.281 -9.149 1.00 89.38 97 PRO A O 1
ATOM 753 N N . VAL A 1 98 ? -2.570 3.500 -10.226 1.00 93.19 98 VAL A N 1
ATOM 754 C CA . VAL A 1 98 ? -3.402 3.480 -9.022 1.00 93.19 98 VAL A CA 1
ATOM 755 C C . VAL A 1 98 ? -3.974 2.080 -8.837 1.00 93.19 98 VAL A C 1
ATOM 757 O O . VAL A 1 98 ? -4.435 1.459 -9.795 1.00 93.19 98 VAL A O 1
ATOM 760 N N . GLN A 1 99 ? -3.928 1.580 -7.604 1.00 95.25 99 GLN A N 1
ATOM 761 C CA . GLN A 1 99 ? -4.625 0.360 -7.208 1.00 95.25 99 GLN A CA 1
ATOM 762 C C . GLN A 1 99 ? -6.054 0.727 -6.813 1.00 95.25 99 GLN A C 1
ATOM 764 O O . GLN A 1 99 ? -6.263 1.627 -5.993 1.00 95.25 99 GLN A O 1
ATOM 769 N N . GLU A 1 100 ? -7.044 0.068 -7.404 1.00 96.50 100 GLU A N 1
ATOM 770 C CA . GLU A 1 100 ? -8.425 0.528 -7.321 1.00 96.50 100 GLU A CA 1
ATOM 771 C C . GLU A 1 100 ? -9.365 -0.505 -6.702 1.00 96.50 100 GLU A C 1
ATOM 773 O O . GLU A 1 100 ? -9.352 -1.675 -7.077 1.00 96.50 100 GLU A O 1
ATOM 778 N N . GLN A 1 101 ? -10.232 -0.052 -5.793 1.00 97.12 101 GLN A N 1
ATOM 779 C CA . GLN A 1 101 ? -11.334 -0.850 -5.240 1.00 97.12 101 GLN A CA 1
ATOM 780 C C . GLN A 1 101 ? -10.867 -2.189 -4.640 1.00 97.12 101 GLN A C 1
ATOM 782 O O . GLN A 1 101 ? -11.287 -3.270 -5.061 1.00 97.12 101 GLN A O 1
ATOM 787 N N . LEU A 1 102 ? -9.967 -2.117 -3.658 1.00 98.44 102 LEU A N 1
ATOM 788 C CA . LEU A 1 102 ? -9.479 -3.298 -2.945 1.00 98.44 102 LEU A CA 1
ATOM 789 C C . LEU A 1 102 ? -10.388 -3.613 -1.754 1.00 98.44 102 LEU A C 1
ATOM 791 O O . LEU A 1 102 ? -10.648 -2.744 -0.920 1.00 98.44 102 LEU A O 1
ATOM 795 N N . VAL A 1 103 ? -10.843 -4.862 -1.652 1.00 98.75 103 VAL A N 1
ATOM 796 C CA . VAL A 1 103 ? -11.740 -5.320 -0.583 1.00 98.75 103 VAL A CA 1
ATOM 797 C C . VAL A 1 103 ? -11.100 -6.464 0.199 1.00 98.75 103 VAL A C 1
ATOM 799 O O . VAL A 1 103 ? -10.636 -7.448 -0.372 1.00 98.75 103 VAL A O 1
ATOM 802 N N . PHE A 1 104 ? -11.120 -6.356 1.523 1.00 98.75 104 PHE A N 1
ATOM 803 C CA . PHE A 1 104 ? -10.622 -7.352 2.469 1.00 98.75 104 PHE A CA 1
ATOM 804 C C . PHE A 1 104 ? -11.785 -7.791 3.361 1.00 98.75 104 PHE A C 1
ATOM 806 O O . PHE A 1 104 ? -12.111 -7.129 4.345 1.00 98.75 104 PHE A O 1
ATOM 813 N N . ALA A 1 105 ? -12.447 -8.882 2.985 1.00 98.75 105 ALA A N 1
ATOM 814 C CA . ALA A 1 105 ? -13.706 -9.319 3.578 1.00 98.75 105 ALA A CA 1
ATOM 815 C C . ALA A 1 105 ? -13.534 -10.565 4.461 1.00 98.75 105 ALA A C 1
ATOM 817 O O . ALA A 1 105 ? -12.921 -11.548 4.051 1.00 98.75 105 ALA A O 1
ATOM 818 N N . ASN A 1 106 ? -14.118 -10.561 5.661 1.00 98.62 106 ASN A N 1
ATOM 819 C CA . ASN A 1 106 ? -14.060 -11.679 6.614 1.00 98.62 106 ASN A CA 1
ATOM 820 C C . ASN A 1 106 ? -12.620 -12.164 6.889 1.00 98.62 106 ASN A C 1
ATOM 822 O O . ASN A 1 106 ? -12.321 -13.359 6.899 1.00 98.62 106 ASN A O 1
ATOM 826 N N . ILE A 1 107 ? -11.703 -11.215 7.087 1.00 98.69 107 ILE A N 1
ATOM 827 C CA . ILE A 1 107 ? -10.324 -11.512 7.485 1.00 98.69 107 ILE A CA 1
ATOM 828 C C . ILE A 1 107 ? -10.281 -11.765 8.990 1.00 98.69 107 ILE A C 1
ATOM 830 O O . ILE A 1 107 ? -10.810 -10.971 9.764 1.00 98.69 107 ILE A O 1
ATOM 834 N N . ARG A 1 108 ? -9.614 -12.835 9.429 1.00 98.50 108 ARG A N 1
ATOM 835 C CA . ARG A 1 108 ? -9.474 -13.169 10.855 1.00 98.50 108 ARG A CA 1
ATOM 836 C C . ARG A 1 108 ? -8.012 -13.218 11.270 1.00 98.50 108 ARG A C 1
ATOM 838 O O . ARG A 1 108 ? -7.281 -14.120 10.863 1.00 98.50 108 ARG A O 1
ATOM 845 N N . VAL A 1 109 ? -7.590 -12.277 12.112 1.00 98.19 109 VAL A N 1
ATOM 846 C CA . VAL A 1 109 ? -6.229 -12.251 12.662 1.00 98.19 109 VAL A CA 1
ATOM 847 C C . VAL A 1 109 ? -6.173 -13.057 13.957 1.00 98.19 109 VAL A C 1
ATOM 849 O O . VAL A 1 109 ? -6.820 -12.710 14.944 1.00 98.19 109 VAL A O 1
ATOM 852 N N . LEU A 1 110 ? -5.379 -14.131 13.960 1.00 97.50 110 LEU A N 1
ATOM 853 C CA . LEU A 1 110 ? -5.281 -15.085 15.075 1.00 97.50 110 LEU A CA 1
ATOM 854 C C . LEU A 1 110 ? -4.061 -14.844 15.978 1.00 97.50 110 LEU A C 1
ATOM 856 O O . LEU A 1 110 ? -3.744 -15.676 16.821 1.00 97.50 110 LEU A O 1
ATOM 860 N N . HIS A 1 111 ? -3.359 -13.724 15.797 1.00 96.25 111 HIS A N 1
ATOM 861 C CA . HIS A 1 111 ? -2.213 -13.335 16.616 1.00 96.25 111 HIS A CA 1
ATOM 862 C C . HIS A 1 111 ? -2.372 -11.923 17.185 1.00 96.25 111 HIS A C 1
ATOM 864 O O . HIS A 1 111 ? -3.063 -11.075 16.619 1.00 96.25 111 HIS A O 1
ATOM 870 N N . ASP A 1 112 ? -1.668 -11.646 18.280 1.00 94.81 112 ASP A N 1
ATOM 871 C CA . ASP A 1 112 ? -1.719 -10.361 18.998 1.00 94.81 112 ASP A CA 1
ATOM 872 C C . ASP A 1 112 ? -0.520 -9.450 18.737 1.00 94.81 112 ASP A C 1
ATOM 874 O O . ASP A 1 112 ? -0.429 -8.357 19.282 1.00 94.81 112 ASP A O 1
ATOM 878 N N . GLN A 1 113 ? 0.406 -9.872 17.877 1.00 95.56 113 GLN A N 1
ATOM 879 C CA . GLN A 1 113 ? 1.558 -9.043 17.535 1.00 95.56 113 GLN A CA 1
ATOM 880 C C . GLN A 1 113 ? 1.127 -7.796 16.739 1.00 95.56 113 GLN A C 1
ATOM 882 O O . GLN A 1 113 ? 0.339 -7.944 15.792 1.00 95.56 113 GLN A O 1
ATOM 887 N N . PRO A 1 114 ? 1.663 -6.601 17.059 1.00 94.00 114 PRO A N 1
ATOM 888 C CA . PRO A 1 114 ? 1.326 -5.346 16.393 1.00 94.00 114 PRO A CA 1
ATOM 889 C C . PRO A 1 114 ? 2.040 -5.248 15.038 1.00 94.00 114 PRO A C 1
ATOM 891 O O . PRO A 1 114 ? 3.036 -4.546 14.858 1.00 94.00 114 PRO A O 1
ATOM 894 N N . ARG A 1 115 ? 1.570 -6.038 14.073 1.00 97.31 115 ARG A N 1
ATOM 895 C CA . ARG A 1 115 ? 2.008 -6.004 12.673 1.00 97.31 115 ARG A CA 1
ATOM 896 C C . ARG A 1 115 ? 0.887 -5.410 11.822 1.00 97.31 115 ARG A C 1
ATOM 898 O O . ARG A 1 115 ? -0.264 -5.714 12.103 1.00 97.31 115 ARG A O 1
ATOM 905 N N . PRO A 1 116 ? 1.172 -4.604 10.790 1.00 98.12 116 PRO A N 1
ATOM 906 C CA . PRO A 1 116 ? 0.119 -4.046 9.947 1.00 98.12 116 PRO A CA 1
ATOM 907 C C . PRO A 1 116 ? -0.796 -5.130 9.372 1.00 98.12 116 PRO A C 1
ATOM 909 O O . PRO A 1 116 ? -0.314 -6.136 8.843 1.00 98.12 116 PRO A O 1
ATOM 912 N N . LEU A 1 117 ? -2.108 -4.902 9.433 1.00 98.31 117 LEU A N 1
ATOM 913 C CA . LEU A 1 117 ? -3.070 -5.709 8.690 1.00 98.31 117 LEU A CA 1
ATOM 914 C C . LEU A 1 117 ? -2.833 -5.503 7.197 1.00 98.31 117 LEU A C 1
ATOM 916 O O . LEU A 1 117 ? -2.750 -6.470 6.446 1.00 98.31 117 LEU A O 1
ATOM 920 N N . ILE A 1 118 ? -2.684 -4.240 6.792 1.00 98.62 118 ILE A N 1
ATOM 921 C CA . ILE A 1 118 ? -2.419 -3.842 5.414 1.00 98.62 118 ILE A CA 1
ATOM 922 C C . ILE A 1 118 ? -1.285 -2.821 5.426 1.00 98.62 118 ILE A C 1
ATOM 924 O O . ILE A 1 118 ? -1.387 -1.796 6.094 1.00 98.62 118 ILE A O 1
ATOM 928 N N . SER A 1 119 ? -0.209 -3.098 4.694 1.00 98.31 119 SER A N 1
ATOM 929 C CA . SER A 1 119 ? 0.884 -2.152 4.455 1.00 98.31 119 SER A CA 1
ATOM 930 C C . SER A 1 119 ? 0.807 -1.648 3.017 1.00 98.31 119 SER A C 1
ATOM 932 O O . SER A 1 119 ? 0.715 -2.454 2.092 1.00 98.31 119 SER A O 1
ATOM 934 N N . ILE A 1 120 ? 0.850 -0.330 2.827 1.00 97.81 120 ILE A N 1
ATOM 935 C CA . ILE A 1 120 ? 0.621 0.324 1.534 1.00 97.81 120 ILE A CA 1
ATOM 936 C C . ILE A 1 120 ? 1.770 1.287 1.235 1.00 97.81 120 ILE A C 1
ATOM 938 O O . ILE A 1 120 ? 2.050 2.180 2.035 1.00 97.81 120 ILE A O 1
ATOM 942 N N . ASN A 1 121 ? 2.421 1.132 0.080 1.00 95.38 121 ASN A N 1
ATOM 943 C CA . ASN A 1 121 ? 3.435 2.081 -0.409 1.00 95.38 121 ASN A CA 1
ATOM 944 C C . ASN A 1 121 ? 3.222 2.500 -1.877 1.00 95.38 121 ASN A C 1
ATOM 946 O O . ASN A 1 121 ? 4.153 2.935 -2.542 1.00 95.38 121 ASN A O 1
ATOM 950 N N . THR A 1 122 ? 1.995 2.354 -2.374 1.00 94.44 122 THR A N 1
ATOM 951 C CA . THR A 1 122 ? 1.561 2.672 -3.742 1.00 94.44 122 THR A CA 1
ATOM 952 C C . THR A 1 122 ? 0.299 3.539 -3.698 1.00 94.44 122 THR A C 1
ATOM 954 O O . THR A 1 122 ? -0.388 3.535 -2.669 1.00 94.44 122 THR A O 1
ATOM 957 N N . PRO A 1 123 ? -0.053 4.269 -4.773 1.00 94.69 123 PRO A N 1
ATOM 958 C CA . PRO A 1 123 ? -1.341 4.936 -4.848 1.00 94.69 123 PRO A CA 1
ATOM 959 C C . PRO A 1 123 ? -2.499 3.938 -4.776 1.00 94.69 123 PRO A C 1
ATOM 961 O O . PRO A 1 123 ? -2.485 2.904 -5.446 1.00 94.69 123 PRO A O 1
ATOM 964 N N . VAL A 1 124 ? -3.505 4.266 -3.967 1.00 96.56 124 VAL A N 1
ATOM 965 C CA . VAL A 1 124 ? -4.748 3.499 -3.800 1.00 96.56 124 VAL A CA 1
ATOM 966 C C . VAL A 1 124 ? -5.914 4.486 -3.824 1.00 96.56 124 VAL A C 1
ATOM 968 O O 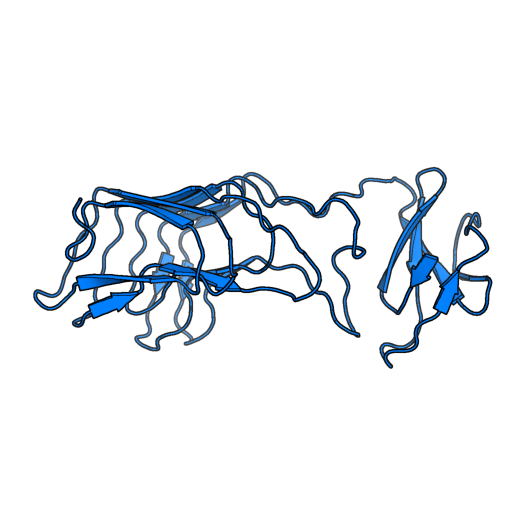. VAL A 1 124 ? -5.825 5.512 -3.150 1.00 96.56 124 VAL A O 1
ATOM 971 N N . ASN A 1 125 ? -6.996 4.197 -4.556 1.00 97.25 125 ASN A N 1
ATOM 972 C CA . ASN A 1 125 ? -8.184 5.070 -4.552 1.00 97.25 125 ASN A CA 1
ATOM 973 C C . ASN A 1 125 ? -9.170 4.737 -3.419 1.00 97.25 125 ASN A C 1
ATOM 975 O O . ASN A 1 125 ? -9.650 5.629 -2.728 1.00 97.25 125 ASN A O 1
ATOM 979 N N . ALA A 1 126 ? -9.454 3.456 -3.214 1.00 97.94 126 ALA A N 1
ATOM 980 C CA . ALA A 1 126 ? -10.491 2.964 -2.332 1.00 97.94 126 ALA A CA 1
ATOM 981 C C . ALA A 1 126 ? -10.071 1.610 -1.763 1.00 97.94 126 ALA A C 1
ATOM 983 O O . ALA A 1 126 ? -9.687 0.693 -2.498 1.00 97.94 126 ALA A O 1
ATOM 984 N N . LEU A 1 127 ? -10.167 1.497 -0.444 1.00 98.44 127 LEU A N 1
ATOM 985 C CA . LEU A 1 127 ? -9.860 0.297 0.310 1.00 98.44 127 LEU A CA 1
ATOM 986 C C . LEU A 1 127 ? -10.982 0.039 1.310 1.00 98.44 127 LEU A C 1
ATOM 988 O O . LEU A 1 127 ? -11.301 0.896 2.128 1.00 98.44 127 LEU A O 1
ATOM 992 N N . THR A 1 128 ? -11.561 -1.155 1.267 1.00 98.75 128 THR A N 1
ATOM 993 C CA . THR A 1 128 ? -12.619 -1.569 2.195 1.00 98.75 128 THR A CA 1
ATOM 994 C C . THR A 1 128 ? -12.166 -2.778 2.993 1.00 98.75 128 THR A C 1
ATOM 996 O O . THR A 1 128 ? -11.774 -3.791 2.420 1.00 98.75 128 THR A O 1
ATOM 999 N N . VAL A 1 129 ? -12.254 -2.696 4.315 1.00 98.75 129 VAL A N 1
ATOM 1000 C CA . VAL A 1 129 ? -12.162 -3.845 5.213 1.00 98.75 129 VAL A CA 1
ATOM 1001 C C . VAL A 1 129 ? -13.566 -4.122 5.731 1.00 98.75 129 VAL A C 1
ATOM 1003 O O . VAL A 1 129 ? -14.154 -3.282 6.407 1.00 98.75 129 VAL A O 1
ATOM 1006 N N . ASP A 1 130 ? -14.110 -5.284 5.387 1.00 98.69 130 ASP A N 1
ATOM 1007 C CA . ASP A 1 130 ? -15.486 -5.670 5.708 1.00 98.69 130 ASP A CA 1
ATOM 1008 C C . ASP A 1 130 ? -15.493 -6.893 6.627 1.00 98.69 130 ASP A C 1
ATOM 1010 O O . ASP A 1 130 ? -14.907 -7.931 6.308 1.00 98.69 130 ASP A O 1
ATOM 1014 N N . ARG A 1 131 ? -16.178 -6.791 7.768 1.00 98.62 131 ARG A N 1
ATOM 1015 C CA . ARG A 1 131 ? -16.394 -7.885 8.728 1.00 98.62 131 ARG A CA 1
ATOM 1016 C C . ARG A 1 131 ? -15.109 -8.592 9.164 1.00 98.62 131 ARG A C 1
ATOM 1018 O O . ARG A 1 131 ? -15.085 -9.811 9.326 1.00 98.62 131 ARG A O 1
ATOM 1025 N N . ALA A 1 132 ? -14.023 -7.842 9.336 1.00 98.44 132 ALA A N 1
ATOM 1026 C CA . ALA A 1 132 ? -12.758 -8.400 9.798 1.00 98.44 132 ALA A CA 1
ATOM 1027 C C . ALA A 1 132 ? -12.713 -8.520 11.329 1.00 98.44 132 ALA A C 1
ATOM 1029 O O . ALA A 1 132 ? -13.240 -7.674 12.045 1.00 98.44 132 ALA A O 1
ATOM 1030 N N . PHE A 1 133 ? -12.038 -9.548 11.836 1.00 98.31 133 PHE A N 1
ATOM 1031 C CA . PHE A 1 133 ? -11.739 -9.738 13.254 1.00 98.31 133 PHE A CA 1
ATOM 1032 C C . PHE A 1 133 ? -10.266 -9.404 13.502 1.00 98.31 133 PHE A C 1
ATOM 1034 O O . PHE A 1 133 ? -9.376 -10.149 13.072 1.00 98.31 133 PHE A O 1
ATOM 1041 N N . VAL A 1 134 ? -10.008 -8.275 14.164 1.00 95.94 134 VAL A N 1
ATOM 1042 C CA . VAL A 1 134 ? -8.675 -7.659 14.257 1.00 95.94 134 VAL A CA 1
ATOM 1043 C C . VAL A 1 134 ? -8.288 -7.337 15.703 1.00 95.94 134 VAL A C 1
ATOM 1045 O O . VAL A 1 134 ? -9.126 -7.010 16.548 1.00 95.94 134 VAL A O 1
ATOM 1048 N N . GLY A 1 135 ? -6.996 -7.474 16.001 1.00 94.56 135 GLY A N 1
ATOM 1049 C CA . GLY A 1 135 ? -6.355 -6.993 17.225 1.00 94.56 135 GLY A CA 1
ATOM 1050 C C . GLY A 1 135 ? -5.558 -5.713 16.940 1.00 94.56 135 GLY A C 1
ATOM 1051 O O . GLY A 1 135 ? -6.066 -4.854 16.223 1.00 94.56 135 GLY A O 1
ATOM 1052 N N . PRO A 1 136 ? -4.318 -5.568 17.448 1.00 96.12 136 PRO A N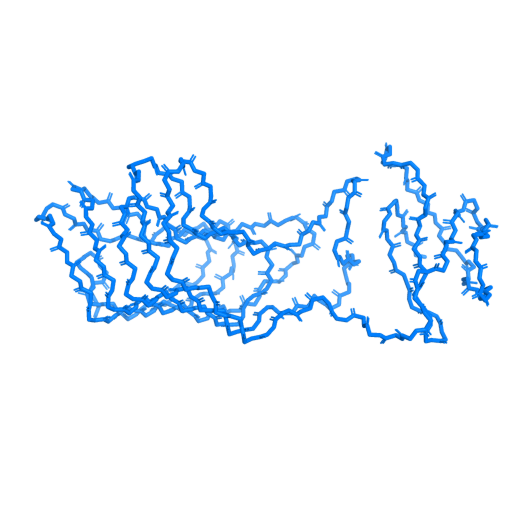 1
ATOM 1053 C CA . PRO A 1 136 ? -3.503 -4.354 17.305 1.00 96.12 136 PRO A CA 1
ATOM 1054 C C . PRO A 1 136 ? -2.857 -4.199 15.914 1.00 96.12 136 PRO A C 1
ATOM 1056 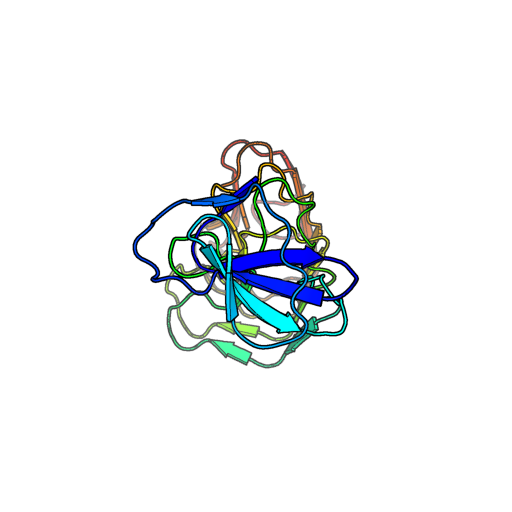O O . PRO A 1 136 ? -1.686 -3.842 15.798 1.00 96.12 136 PRO A O 1
ATOM 1059 N N . GLN A 1 137 ? -3.581 -4.529 14.842 1.00 97.62 137 GLN A N 1
ATOM 1060 C CA . GLN A 1 137 ? -3.066 -4.519 13.473 1.00 97.62 137 GLN A CA 1
ATOM 1061 C C . GLN A 1 137 ? -3.618 -3.321 12.680 1.00 97.62 137 GLN A C 1
ATOM 1063 O O . GLN A 1 137 ? -4.764 -3.379 12.232 1.00 97.62 137 GLN A O 1
ATOM 1068 N N . PRO A 1 138 ? -2.829 -2.248 12.472 1.00 97.94 138 PRO A N 1
ATOM 1069 C CA . PRO A 1 138 ? -3.283 -1.063 11.745 1.00 97.94 138 PRO A CA 1
ATOM 1070 C C . PRO A 1 138 ? -3.301 -1.271 10.226 1.00 97.94 138 PRO A C 1
ATOM 1072 O O . PRO A 1 138 ? -2.632 -2.161 9.689 1.00 97.94 138 PRO A O 1
ATOM 1075 N N . ILE A 1 139 ? -3.982 -0.370 9.520 1.00 98.62 139 ILE A N 1
ATOM 1076 C CA . ILE A 1 139 ? -3.662 -0.052 8.122 1.00 98.62 139 ILE A CA 1
ATOM 1077 C C . ILE A 1 139 ? -2.530 0.977 8.126 1.00 98.62 139 ILE A C 1
ATOM 1079 O O . ILE A 1 139 ? -2.626 1.998 8.804 1.00 98.62 139 ILE A O 1
ATOM 1083 N N . GLU A 1 140 ? -1.461 0.728 7.376 1.00 98.62 140 GLU A N 1
ATOM 1084 C CA . GLU A 1 140 ? -0.266 1.569 7.392 1.00 98.62 140 GLU A CA 1
ATOM 1085 C C . GLU A 1 140 ? 0.147 2.036 5.994 1.00 98.62 140 GLU A C 1
ATOM 1087 O O . GLU A 1 140 ? 0.399 1.223 5.105 1.00 98.62 140 GLU A O 1
ATOM 1092 N N . PHE A 1 141 ? 0.304 3.351 5.833 1.00 98.12 141 PHE A N 1
ATOM 1093 C CA . PHE A 1 141 ? 0.871 3.979 4.640 1.00 98.12 141 PHE A CA 1
ATOM 1094 C C . PHE A 1 141 ? 2.331 4.356 4.862 1.00 98.12 141 PHE A C 1
ATOM 1096 O O . PHE A 1 141 ? 2.681 4.963 5.878 1.00 98.12 141 PHE A O 1
ATOM 1103 N N . ARG A 1 142 ? 3.182 4.039 3.884 1.00 96.12 142 ARG A N 1
ATOM 1104 C CA . ARG A 1 142 ? 4.618 4.338 3.888 1.00 96.12 142 ARG A CA 1
ATOM 1105 C C . ARG A 1 142 ? 5.053 4.895 2.540 1.00 96.12 142 ARG A C 1
ATOM 1107 O O . ARG A 1 142 ? 4.455 4.589 1.514 1.00 96.12 142 ARG A O 1
ATOM 1114 N N . SER A 1 143 ? 6.128 5.674 2.551 1.00 92.12 143 SER A N 1
ATOM 1115 C CA . SER A 1 143 ? 6.787 6.101 1.319 1.00 92.12 143 SER A CA 1
ATOM 1116 C C . SER A 1 143 ? 7.685 4.979 0.796 1.00 92.12 143 SER A C 1
ATOM 1118 O O . SER A 1 143 ? 8.364 4.320 1.585 1.00 92.12 143 SER A O 1
ATOM 1120 N N . ASN A 1 144 ? 7.712 4.775 -0.521 1.00 87.88 144 ASN A N 1
ATOM 1121 C CA . ASN A 1 144 ? 8.743 3.972 -1.185 1.00 87.88 144 ASN A CA 1
ATOM 1122 C C . ASN A 1 144 ? 9.954 4.825 -1.622 1.00 87.88 144 ASN A C 1
ATOM 1124 O O . ASN A 1 144 ? 10.867 4.312 -2.260 1.00 87.88 144 ASN A O 1
ATOM 1128 N N . GLY A 1 145 ? 9.951 6.128 -1.313 1.00 86.56 145 GLY A N 1
ATOM 1129 C CA . GLY A 1 145 ? 11.014 7.085 -1.636 1.00 86.56 145 GLY A CA 1
ATOM 1130 C C . GLY A 1 145 ? 11.061 7.544 -3.095 1.00 86.56 145 GLY A C 1
ATOM 1131 O O . GLY A 1 145 ? 11.705 8.546 -3.389 1.00 86.56 145 GLY A O 1
ATOM 1132 N N . ALA A 1 146 ? 10.368 6.856 -4.001 1.00 82.88 146 ALA A N 1
ATOM 1133 C CA . ALA A 1 146 ? 10.448 7.097 -5.436 1.00 82.88 146 ALA A CA 1
ATOM 1134 C C . ALA A 1 146 ? 9.189 7.754 -6.026 1.00 82.88 146 ALA A C 1
ATOM 1136 O O . ALA A 1 146 ? 9.210 8.172 -7.185 1.00 82.88 146 ALA A O 1
ATOM 1137 N N . MET A 1 147 ? 8.094 7.846 -5.264 1.00 86.00 147 MET A N 1
ATOM 1138 C CA . MET A 1 147 ? 6.905 8.628 -5.625 1.00 86.00 147 MET A CA 1
ATOM 1139 C C . MET A 1 147 ? 6.791 9.869 -4.753 1.00 86.00 147 MET A C 1
ATOM 1141 O O . MET A 1 147 ? 7.040 9.823 -3.546 1.00 86.00 147 MET A O 1
ATOM 1145 N N . THR A 1 148 ? 6.360 10.961 -5.376 1.00 84.06 148 THR A N 1
ATOM 1146 C CA . THR A 1 148 ? 6.033 12.224 -4.708 1.00 84.06 148 THR A CA 1
ATOM 1147 C C . THR A 1 148 ? 4.554 12.326 -4.346 1.00 84.06 148 THR A C 1
ATOM 1149 O O . THR A 1 148 ? 4.211 13.066 -3.430 1.00 84.06 148 THR A O 1
ATOM 1152 N N . ASP A 1 149 ? 3.690 11.565 -5.022 1.00 87.38 149 ASP A N 1
ATOM 1153 C CA . ASP A 1 149 ? 2.250 11.534 -4.782 1.00 87.38 149 ASP A CA 1
ATOM 1154 C C . ASP A 1 149 ? 1.744 10.087 -4.677 1.00 87.38 149 ASP A C 1
ATOM 1156 O O . ASP A 1 149 ? 2.096 9.219 -5.475 1.00 87.38 149 ASP A O 1
ATOM 1160 N N . TYR A 1 150 ? 0.912 9.844 -3.666 1.00 90.88 150 TYR A N 1
ATOM 1161 C CA . TYR A 1 150 ? 0.295 8.553 -3.357 1.00 90.88 150 TYR A CA 1
ATOM 1162 C C . TYR A 1 150 ? -1.240 8.616 -3.454 1.00 90.88 150 TYR A C 1
ATOM 1164 O O . TYR A 1 150 ? -1.910 7.678 -3.013 1.00 90.88 150 TYR A O 1
ATOM 1172 N N . GLY A 1 151 ? -1.797 9.728 -3.944 1.00 92.19 151 GLY A N 1
ATOM 1173 C CA . GLY A 1 151 ? -3.228 10.005 -4.040 1.00 92.19 151 GLY A CA 1
ATOM 1174 C C . GLY A 1 151 ? -3.955 10.075 -2.685 1.00 92.19 151 GLY A C 1
ATOM 1175 O O . GLY A 1 151 ? -3.381 9.731 -1.645 1.00 92.19 151 GLY A O 1
ATOM 1176 N N . PRO A 1 152 ? -5.228 10.504 -2.667 1.00 96.19 152 PRO A N 1
ATOM 1177 C CA . PRO A 1 152 ? -6.072 10.481 -1.476 1.00 96.19 152 PRO A CA 1
ATOM 1178 C C . PRO A 1 152 ? -6.947 9.211 -1.406 1.00 96.19 152 PRO A C 1
ATOM 1180 O O . PRO A 1 152 ? -7.987 9.157 -2.061 1.00 96.19 152 PRO A O 1
ATOM 1183 N N . PRO A 1 153 ? -6.578 8.169 -0.634 1.00 97.81 153 PRO A N 1
ATOM 1184 C CA . PRO A 1 153 ? -7.412 6.981 -0.504 1.00 97.81 153 PRO A CA 1
ATOM 1185 C C . PRO A 1 153 ? -8.657 7.254 0.344 1.00 97.81 153 PRO A C 1
ATOM 1187 O O . PRO A 1 153 ? -8.587 7.906 1.391 1.00 97.81 153 PRO A O 1
ATOM 1190 N N . HIS A 1 154 ? -9.766 6.644 -0.065 1.00 98.50 154 HIS A N 1
ATOM 1191 C CA . HIS A 1 154 ? -10.944 6.426 0.764 1.00 98.50 154 HIS A CA 1
ATOM 1192 C C . HIS A 1 154 ? -10.853 5.052 1.431 1.00 98.50 154 HIS A C 1
ATOM 1194 O O . HIS A 1 154 ? -10.798 4.021 0.762 1.00 98.50 154 HIS A O 1
ATOM 1200 N N . ILE A 1 155 ? -10.823 5.033 2.757 1.00 98.62 155 ILE A N 1
ATOM 1201 C CA . ILE A 1 155 ? -10.705 3.826 3.571 1.00 98.62 155 ILE A CA 1
ATOM 1202 C C . ILE A 1 155 ? -12.020 3.617 4.305 1.00 98.62 155 ILE A C 1
ATOM 1204 O O . ILE A 1 155 ? -12.468 4.504 5.026 1.00 98.62 155 ILE A O 1
ATOM 1208 N N . SER A 1 156 ? -12.609 2.435 4.162 1.00 98.56 156 SER A N 1
ATOM 1209 C CA . SER A 1 156 ? -13.806 2.035 4.899 1.00 98.56 156 SER A CA 1
ATOM 1210 C C . SER A 1 156 ? -13.510 0.825 5.781 1.00 98.56 156 SER A C 1
ATOM 1212 O O . SER A 1 156 ? -12.993 -0.182 5.298 1.00 98.56 156 SER A O 1
ATOM 1214 N N . LEU A 1 157 ? -13.836 0.921 7.070 1.00 98.62 157 LEU A N 1
ATOM 1215 C CA . LEU A 1 157 ? -13.866 -0.199 8.012 1.00 98.62 157 LEU A CA 1
ATOM 1216 C C . LEU A 1 157 ? -15.325 -0.465 8.389 1.00 98.62 157 LEU A C 1
ATOM 1218 O O . LEU A 1 157 ? -15.929 0.301 9.140 1.00 98.62 157 LEU A O 1
ATOM 1222 N N . HIS A 1 158 ? -15.902 -1.538 7.864 1.00 98.44 158 HIS A N 1
ATOM 1223 C CA . HIS A 1 158 ? -17.319 -1.835 8.029 1.00 98.44 158 HIS A CA 1
ATOM 1224 C C . HIS A 1 158 ? -17.528 -3.167 8.750 1.00 98.44 158 HIS A C 1
ATOM 1226 O O . HIS A 1 158 ? -16.956 -4.185 8.363 1.00 98.44 158 HIS A O 1
ATOM 1232 N N . GLY A 1 159 ? -18.358 -3.185 9.794 1.00 98.31 159 GLY A N 1
ATOM 1233 C CA . GLY A 1 159 ? -18.736 -4.427 10.474 1.00 98.31 159 GLY A CA 1
ATOM 1234 C C . GLY A 1 159 ? -17.586 -5.147 11.187 1.00 98.31 159 GLY A C 1
ATOM 1235 O O . GLY A 1 159 ? -17.685 -6.348 11.435 1.00 98.31 159 GLY A O 1
ATOM 1236 N N . CYS A 1 160 ? -16.466 -4.469 11.449 1.00 98.50 160 CYS A N 1
ATOM 1237 C CA . CYS A 1 160 ? -15.270 -5.086 12.018 1.00 98.50 160 CYS A CA 1
ATOM 1238 C C . CYS A 1 160 ? -15.436 -5.375 13.515 1.00 98.50 160 CYS A C 1
ATOM 1240 O O . CYS A 1 160 ? -16.156 -4.678 14.224 1.00 98.50 160 CYS A O 1
ATOM 1242 N N . VAL A 1 161 ? -14.723 -6.380 14.016 1.00 98.44 161 VAL A N 1
ATOM 1243 C CA . VAL A 1 161 ? -14.651 -6.716 15.441 1.00 98.44 161 VAL A CA 1
ATOM 1244 C C . VAL A 1 161 ? -13.247 -6.413 15.954 1.00 98.44 161 VAL A C 1
ATOM 1246 O O . VAL A 1 161 ? -12.276 -7.038 15.519 1.00 98.44 161 VAL A O 1
ATOM 1249 N N . PHE A 1 162 ? -13.146 -5.482 16.900 1.00 97.75 162 PHE A N 1
ATOM 1250 C CA . PHE A 1 162 ? -11.897 -5.063 17.533 1.00 97.75 162 PHE A CA 1
ATOM 1251 C C . PHE A 1 162 ? -11.749 -5.729 18.901 1.00 97.75 162 PHE A C 1
ATOM 1253 O O . PHE A 1 162 ? -12.553 -5.512 19.811 1.00 97.75 162 PHE A O 1
ATOM 1260 N N . ARG A 1 163 ? -10.708 -6.553 19.056 1.00 95.88 163 ARG A N 1
ATOM 1261 C CA . ARG A 1 163 ? -10.480 -7.354 20.276 1.00 95.88 163 ARG A CA 1
ATOM 1262 C C . ARG A 1 163 ? -9.383 -6.832 21.201 1.00 95.88 163 ARG A C 1
ATOM 1264 O O . ARG A 1 163 ? -9.147 -7.436 22.243 1.00 95.88 163 ARG A O 1
ATOM 1271 N N . HIS A 1 164 ? -8.665 -5.785 20.801 1.00 95.62 164 HIS A N 1
ATOM 1272 C CA . HIS A 1 164 ? -7.518 -5.285 21.556 1.00 95.62 164 HIS A CA 1
ATOM 1273 C C . HIS A 1 164 ? -7.962 -4.558 22.835 1.00 95.62 164 HIS A C 1
ATOM 1275 O O . HIS A 1 164 ? -8.924 -3.801 22.806 1.00 95.62 164 HIS A O 1
ATOM 1281 N N . ALA A 1 165 ? -7.265 -4.787 23.950 1.00 94.62 165 ALA A N 1
ATOM 1282 C CA . ALA A 1 165 ? -7.643 -4.291 25.278 1.00 94.62 165 ALA A CA 1
ATOM 1283 C C . ALA A 1 165 ? -6.906 -3.004 25.697 1.00 94.62 165 ALA A C 1
ATOM 1285 O O . ALA A 1 165 ? -6.680 -2.779 26.883 1.00 94.62 165 ALA A O 1
ATOM 1286 N N . ALA A 1 166 ? -6.486 -2.186 24.735 1.00 95.50 166 ALA A N 1
ATOM 1287 C CA . ALA A 1 166 ? -5.804 -0.918 24.973 1.00 95.50 166 ALA A CA 1
ATOM 1288 C C . ALA A 1 166 ? -6.039 0.042 23.792 1.00 95.50 166 ALA A C 1
ATOM 1290 O O . ALA A 1 166 ? -6.519 -0.398 22.737 1.00 95.50 166 ALA A O 1
ATOM 1291 N N . PRO A 1 167 ? -5.696 1.335 23.933 1.00 95.94 167 PRO A N 1
ATOM 1292 C CA . PRO A 1 167 ? -5.664 2.249 22.803 1.00 95.94 167 PRO A CA 1
ATOM 1293 C C . PRO A 1 167 ? -4.739 1.743 21.689 1.00 95.94 167 PRO A C 1
ATOM 1295 O O . PRO A 1 167 ? -3.626 1.291 21.964 1.00 95.94 167 PRO A O 1
ATOM 1298 N N . MET A 1 168 ? -5.177 1.830 20.433 1.00 95.31 168 MET A N 1
ATOM 1299 C CA . MET A 1 168 ? -4.365 1.437 19.278 1.00 95.31 168 MET A CA 1
ATOM 1300 C C . MET A 1 168 ? -4.628 2.310 18.050 1.00 95.31 168 MET A C 1
ATOM 1302 O O . MET A 1 168 ? -5.768 2.722 17.812 1.00 95.31 168 MET A O 1
ATOM 1306 N N . PRO A 1 169 ? -3.611 2.537 17.204 1.00 97.50 169 PRO A N 1
ATOM 1307 C CA . PRO A 1 169 ? -3.849 3.115 15.898 1.00 97.50 169 PRO A CA 1
ATOM 1308 C C . PRO A 1 169 ? -4.617 2.121 15.020 1.00 97.50 169 PRO A C 1
ATOM 1310 O O . PRO A 1 169 ? -4.182 0.988 14.820 1.00 97.50 169 PRO A O 1
ATOM 1313 N N . VAL A 1 170 ? -5.745 2.549 14.454 1.00 98.00 170 VAL A N 1
ATOM 1314 C CA . VAL A 1 170 ? -6.416 1.809 13.365 1.00 98.00 170 VAL A CA 1
ATOM 1315 C C . VAL A 1 170 ? -5.843 2.202 12.002 1.00 98.00 170 VAL A C 1
ATOM 1317 O O . VAL A 1 170 ? -5.845 1.408 11.060 1.00 98.00 170 VAL A O 1
ATOM 1320 N N . LEU A 1 171 ? -5.291 3.415 11.925 1.00 98.50 171 LEU A N 1
ATOM 1321 C CA . LEU A 1 171 ? -4.644 3.990 10.757 1.00 98.50 171 LEU A CA 1
ATOM 1322 C C . LEU A 1 171 ? -3.315 4.631 11.168 1.00 98.50 171 LEU A C 1
ATOM 1324 O O . LEU A 1 171 ? -3.259 5.428 12.105 1.00 98.50 171 LEU A O 1
ATOM 1328 N N . VAL A 1 172 ? -2.262 4.309 10.423 1.00 98.62 172 VAL A N 1
ATOM 1329 C CA . VAL A 1 172 ? -0.934 4.912 10.544 1.00 98.62 172 VAL A CA 1
ATOM 1330 C C . VAL A 1 172 ? -0.552 5.510 9.192 1.00 98.62 172 VAL A C 1
ATOM 1332 O O . VAL A 1 172 ? -0.369 4.792 8.209 1.00 98.62 172 VAL A O 1
ATOM 1335 N N . ASN A 1 173 ? -0.400 6.828 9.127 1.00 98.31 173 ASN A N 1
ATOM 1336 C CA . ASN A 1 173 ? 0.139 7.522 7.967 1.00 98.31 173 ASN A CA 1
ATOM 1337 C C . ASN A 1 173 ? 1.569 7.990 8.242 1.00 98.31 173 ASN A C 1
ATOM 1339 O O . ASN A 1 173 ? 1.778 8.925 9.014 1.00 98.31 173 ASN A O 1
ATOM 1343 N N . ARG A 1 174 ? 2.542 7.388 7.552 1.00 97.38 174 ARG A N 1
ATOM 1344 C CA . ARG A 1 174 ? 3.947 7.823 7.581 1.00 97.38 174 ARG A CA 1
ATOM 1345 C C . ARG A 1 174 ? 4.351 8.667 6.374 1.00 97.38 174 ARG A C 1
ATOM 1347 O O . ARG A 1 174 ? 5.536 8.935 6.209 1.00 97.38 174 ARG A O 1
ATOM 1354 N N . VAL A 1 175 ? 3.410 9.038 5.504 1.00 96.00 175 VAL A N 1
ATOM 1355 C CA . VAL A 1 175 ? 3.685 9.835 4.301 1.00 96.00 175 VAL A CA 1
ATOM 1356 C C . VAL A 1 175 ? 3.322 11.299 4.578 1.00 96.00 175 VAL A C 1
ATOM 1358 O O . VAL A 1 175 ? 2.131 11.608 4.709 1.00 96.00 175 VAL A O 1
ATOM 1361 N N . PRO A 1 176 ? 4.310 12.209 4.675 1.00 93.75 176 PRO A N 1
ATOM 1362 C CA . PRO A 1 176 ? 4.047 13.632 4.878 1.00 93.75 176 PRO A CA 1
ATOM 1363 C C . PRO A 1 176 ? 3.174 14.213 3.763 1.00 93.75 176 PRO A C 1
ATOM 1365 O O . PRO A 1 176 ? 3.297 13.815 2.606 1.00 93.75 176 PRO A O 1
ATOM 1368 N N . GLY A 1 177 ? 2.270 15.132 4.108 1.00 93.50 177 GLY A N 1
ATOM 1369 C CA . GLY A 1 177 ? 1.369 15.796 3.158 1.00 93.50 177 GLY A CA 1
ATOM 1370 C C . GLY A 1 177 ? 0.273 14.909 2.551 1.00 93.50 177 GLY A C 1
ATOM 1371 O O . GLY A 1 177 ? -0.612 15.423 1.869 1.00 93.50 177 GLY A O 1
ATOM 1372 N N . LYS A 1 178 ? 0.272 13.590 2.803 1.00 95.06 178 LYS A N 1
ATOM 1373 C CA . LYS A 1 178 ? -0.736 12.681 2.245 1.00 95.06 178 LYS A CA 1
ATOM 1374 C C . LYS A 1 178 ? -2.117 12.973 2.824 1.00 95.06 178 LYS A C 1
ATOM 1376 O O . LYS A 1 178 ? -2.284 13.020 4.041 1.00 95.06 178 LYS A O 1
ATOM 1381 N N . SER A 1 179 ? -3.105 13.106 1.944 1.00 97.31 179 SER A N 1
ATOM 1382 C CA . SER A 1 179 ? -4.512 13.192 2.338 1.00 97.31 179 SER A CA 1
ATOM 1383 C C . SER A 1 179 ? -5.129 11.796 2.445 1.00 97.31 179 SER A C 1
ATOM 1385 O O . SER A 1 179 ? -4.834 10.950 1.606 1.00 97.31 179 SER A O 1
ATOM 1387 N N . ILE A 1 180 ? -5.945 11.524 3.466 1.00 98.44 180 ILE A N 1
ATOM 1388 C CA . ILE A 1 180 ? -6.656 10.246 3.653 1.00 98.44 180 ILE A CA 1
ATOM 1389 C C . ILE A 1 180 ? -8.070 10.523 4.177 1.00 98.44 180 ILE A C 1
ATOM 1391 O O . ILE A 1 180 ? -8.260 11.345 5.079 1.00 98.44 180 ILE A O 1
ATOM 1395 N N . HIS A 1 181 ? -9.052 9.800 3.644 1.00 98.56 181 HIS A N 1
ATOM 1396 C CA . HIS A 1 181 ? -10.423 9.791 4.147 1.00 98.56 181 HIS A CA 1
ATOM 1397 C C . HIS A 1 181 ? -10.696 8.446 4.824 1.00 98.56 181 HIS A C 1
ATOM 1399 O O . HIS A 1 181 ? -10.617 7.411 4.168 1.00 98.56 181 HIS A O 1
ATOM 1405 N N . LEU A 1 182 ? -11.001 8.446 6.123 1.00 98.62 182 LEU A N 1
ATOM 1406 C CA . LEU A 1 182 ? -11.336 7.240 6.888 1.00 98.62 182 LEU A CA 1
ATOM 1407 C C . LEU A 1 182 ? -12.812 7.247 7.292 1.00 98.62 182 LEU A C 1
ATOM 1409 O O . LEU A 1 182 ? -13.286 8.191 7.912 1.00 98.62 182 LEU A O 1
ATOM 1413 N N . GLN A 1 183 ? -13.526 6.164 7.019 1.00 98.50 183 GLN A N 1
ATOM 1414 C CA . GLN A 1 183 ? -14.878 5.955 7.516 1.00 98.50 183 GLN A CA 1
ATOM 1415 C C . GLN A 1 183 ? -14.968 4.630 8.267 1.00 98.50 183 GLN A C 1
ATOM 1417 O O . GLN A 1 183 ? -14.473 3.610 7.783 1.00 98.50 183 GLN A O 1
ATOM 1422 N N . THR A 1 184 ? -15.628 4.627 9.424 1.00 98.31 184 THR A N 1
ATOM 1423 C CA . THR A 1 184 ? -15.962 3.393 10.146 1.00 98.31 184 THR A CA 1
ATOM 1424 C C . THR A 1 184 ? -17.458 3.319 10.418 1.00 98.31 184 THR A C 1
ATOM 1426 O O . THR A 1 184 ? -18.099 4.345 10.649 1.00 98.31 184 THR A O 1
ATOM 1429 N N . ALA A 1 185 ? -18.029 2.118 10.326 1.00 98.00 185 ALA A N 1
ATOM 1430 C CA . ALA A 1 185 ? -19.447 1.903 10.595 1.00 98.00 185 ALA A CA 1
ATOM 1431 C C . ALA A 1 185 ? -19.757 0.455 11.003 1.00 98.00 185 ALA A C 1
ATOM 1433 O O . ALA A 1 185 ? -19.203 -0.498 10.448 1.00 98.00 185 ALA A O 1
ATOM 1434 N N . GLY A 1 186 ? -20.695 0.288 11.934 1.00 97.19 186 GLY A N 1
ATOM 1435 C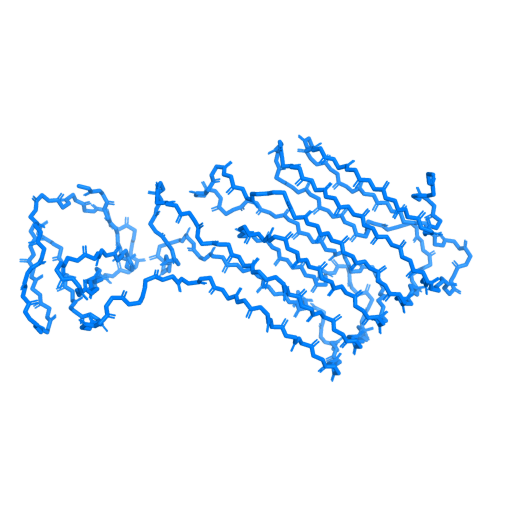 CA . GLY A 1 186 ? -21.256 -1.003 12.335 1.00 97.19 186 GLY A CA 1
ATOM 1436 C C . GLY A 1 186 ? -20.260 -1.923 13.039 1.00 97.19 186 GLY A C 1
ATOM 1437 O O . GLY A 1 186 ? -20.450 -3.138 13.030 1.00 97.19 186 GLY A O 1
ATOM 1438 N N . SER A 1 187 ? -19.176 -1.377 13.594 1.00 97.38 187 SER A N 1
ATOM 1439 C CA . SER A 1 187 ? -18.122 -2.179 14.219 1.00 97.38 187 SER A CA 1
ATOM 1440 C C . SER A 1 187 ? -18.444 -2.528 15.677 1.00 97.38 187 SER A C 1
ATOM 1442 O O . SER A 1 187 ? -19.138 -1.795 16.376 1.00 97.38 187 SER A O 1
ATOM 1444 N N . ILE A 1 188 ? -17.909 -3.652 16.153 1.00 97.75 188 ILE A N 1
ATOM 1445 C CA . ILE A 1 188 ? -18.058 -4.133 17.530 1.00 97.75 188 ILE A CA 1
ATOM 1446 C C . ILE A 1 188 ? -16.704 -4.057 18.234 1.00 97.75 188 ILE A C 1
ATOM 1448 O O . ILE A 1 188 ? -15.692 -4.539 17.727 1.00 97.75 188 ILE A O 1
ATOM 1452 N N . VAL A 1 189 ? -16.696 -3.506 19.442 1.00 97.56 189 VAL A N 1
ATOM 1453 C CA . VAL A 1 189 ? -15.529 -3.470 20.327 1.00 97.56 189 VAL A CA 1
ATOM 1454 C C . VAL A 1 189 ? -15.741 -4.472 21.460 1.00 97.56 189 VAL A C 1
ATOM 1456 O O . VAL A 1 189 ? -16.754 -4.413 22.151 1.00 97.56 189 VAL A O 1
ATOM 1459 N N . LEU A 1 190 ? -14.802 -5.403 21.657 1.00 97.00 190 LEU A N 1
ATOM 1460 C CA . LEU A 1 190 ? -14.938 -6.462 22.671 1.00 97.00 190 LEU A CA 1
ATOM 1461 C C . LEU A 1 190 ? -14.395 -6.081 24.049 1.00 97.00 190 LEU A C 1
ATOM 1463 O O . LEU A 1 190 ? -14.722 -6.741 25.031 1.00 97.00 190 LEU A O 1
ATOM 1467 N N . GLN A 1 191 ? -13.524 -5.075 24.123 1.00 96.38 191 GLN A N 1
ATOM 1468 C CA . GLN A 1 191 ? -12.804 -4.724 25.345 1.00 96.38 191 GLN A CA 1
ATOM 1469 C C . GLN A 1 191 ? -13.147 -3.293 25.772 1.00 96.38 191 GLN A C 1
ATOM 1471 O O . GLN A 1 191 ? -12.994 -2.385 24.956 1.00 96.38 191 GLN A O 1
ATOM 1476 N N . PRO A 1 192 ? -13.535 -3.047 27.038 1.00 95.00 192 PRO A N 1
ATOM 1477 C CA . PRO A 1 192 ? -13.894 -1.703 27.503 1.00 95.00 192 PRO A CA 1
ATOM 1478 C C . PRO A 1 192 ? -12.761 -0.676 27.392 1.00 95.00 192 PRO A C 1
ATOM 1480 O O . PRO A 1 192 ? -13.016 0.508 27.216 1.00 95.00 192 PRO A O 1
ATOM 1483 N N . ALA A 1 193 ? -11.509 -1.128 27.498 1.00 96.44 193 ALA A N 1
ATOM 1484 C CA . ALA A 1 193 ? -10.321 -0.277 27.435 1.00 96.44 193 ALA A CA 1
ATOM 1485 C C . ALA A 1 193 ? -9.858 0.050 26.000 1.00 96.44 193 ALA A C 1
ATOM 1487 O O . ALA A 1 193 ? -8.845 0.728 25.817 1.00 96.44 193 ALA A O 1
ATOM 1488 N N . PHE A 1 194 ? -10.553 -0.451 24.975 1.00 97.50 194 PHE A N 1
ATOM 1489 C CA . PHE A 1 194 ? -10.237 -0.133 23.588 1.00 97.50 194 PHE A CA 1
ATOM 1490 C C . PHE A 1 194 ? -10.525 1.340 23.279 1.00 97.50 194 PHE A C 1
ATOM 1492 O O . PHE A 1 194 ? -11.575 1.875 23.631 1.00 97.50 194 PHE A O 1
ATOM 1499 N N . SER A 1 195 ? -9.612 1.964 22.540 1.00 97.38 195 SER A N 1
ATOM 1500 C CA . SER A 1 195 ? -9.806 3.283 21.944 1.00 97.38 195 SER A CA 1
ATOM 1501 C C . SER A 1 195 ? -9.045 3.343 20.621 1.00 97.38 195 SER A C 1
ATOM 1503 O O . SER A 1 195 ? -7.859 3.008 20.563 1.00 97.38 195 SER A O 1
ATOM 1505 N N . ALA A 1 196 ? -9.724 3.717 19.544 1.00 97.88 196 ALA A N 1
ATOM 1506 C CA . ALA A 1 196 ? -9.114 3.906 18.242 1.00 97.88 196 ALA A CA 1
ATOM 1507 C C . ALA A 1 196 ? -8.325 5.221 18.215 1.00 97.88 196 ALA A C 1
ATOM 1509 O O . ALA A 1 196 ? -8.743 6.240 18.761 1.00 97.88 196 ALA A O 1
ATOM 1510 N N . ALA A 1 197 ? -7.182 5.195 17.540 1.00 97.69 197 ALA A N 1
ATOM 1511 C CA . ALA A 1 197 ? -6.349 6.359 17.290 1.00 97.69 197 ALA A CA 1
ATOM 1512 C C . ALA A 1 197 ? -5.927 6.425 15.816 1.00 97.69 197 ALA A C 1
ATOM 1514 O O . ALA A 1 197 ? -6.011 5.444 15.067 1.00 97.69 197 ALA A O 1
ATOM 1515 N N . ILE A 1 198 ? -5.439 7.596 15.413 1.00 98.00 198 ILE A N 1
ATOM 1516 C CA . ILE A 1 198 ? -4.798 7.821 14.120 1.00 98.00 198 ILE A CA 1
ATOM 1517 C C . ILE A 1 198 ? -3.391 8.349 14.389 1.00 98.00 198 ILE A C 1
ATOM 1519 O O . ILE A 1 198 ? -3.223 9.397 15.011 1.00 98.00 198 ILE A O 1
ATOM 1523 N N . GLU A 1 199 ? -2.380 7.645 13.892 1.00 98.12 199 GLU A N 1
ATOM 1524 C CA . GLU A 1 199 ? -1.011 8.160 13.856 1.00 98.12 199 GLU A CA 1
ATOM 1525 C C . GLU A 1 199 ? -0.780 8.865 12.522 1.00 98.12 199 GLU A C 1
ATOM 1527 O O . GLU A 1 199 ? -0.943 8.265 11.459 1.00 98.12 199 GLU A O 1
ATOM 1532 N N . ASN A 1 200 ? -0.395 10.140 12.557 1.00 97.19 200 ASN A N 1
ATOM 1533 C CA . ASN A 1 200 ? -0.266 10.954 11.353 1.00 97.19 200 ASN A CA 1
ATOM 1534 C C . ASN A 1 200 ? 1.039 11.757 11.344 1.00 97.19 200 ASN A C 1
ATOM 1536 O O . ASN A 1 200 ? 1.190 12.726 12.083 1.00 97.19 200 ASN A O 1
ATOM 1540 N N . SER A 1 201 ? 1.976 11.393 10.468 1.00 94.62 201 SER A N 1
ATOM 1541 C CA . SER A 1 201 ? 3.261 12.083 10.283 1.00 94.62 201 SER A CA 1
ATOM 1542 C C . SER A 1 201 ? 3.143 13.312 9.366 1.00 94.62 201 SER A C 1
ATOM 1544 O O . SER A 1 201 ? 3.872 13.435 8.384 1.00 94.62 201 SER A O 1
ATOM 1546 N N . GLY A 1 202 ? 2.208 14.218 9.671 1.00 90.62 202 GLY A N 1
ATOM 1547 C CA . GLY A 1 202 ? 2.045 15.487 8.946 1.00 90.62 202 GLY A CA 1
ATOM 1548 C C . GLY A 1 202 ? 1.266 15.398 7.628 1.00 90.62 202 GLY A C 1
ATOM 1549 O O . GLY A 1 202 ? 1.518 16.186 6.721 1.00 90.62 202 GLY A O 1
ATOM 1550 N N . GLY A 1 203 ? 0.357 14.429 7.488 1.00 94.62 203 GLY A N 1
ATOM 1551 C CA . GLY A 1 203 ? -0.648 14.400 6.419 1.00 94.62 203 GLY A CA 1
ATOM 1552 C C . GLY A 1 203 ? -1.959 15.095 6.808 1.00 94.62 203 GLY A C 1
ATOM 1553 O O . GLY A 1 203 ? -2.093 15.631 7.909 1.00 94.62 203 GLY A O 1
ATOM 1554 N N . HIS A 1 204 ? -2.960 15.025 5.934 1.00 96.69 204 HIS A N 1
ATOM 1555 C CA . HIS A 1 204 ? -4.310 15.542 6.171 1.00 96.69 204 HIS A CA 1
ATOM 1556 C C . HIS A 1 204 ? -5.302 14.384 6.265 1.00 96.69 204 HIS A C 1
ATOM 1558 O O . HIS A 1 204 ? -5.624 13.749 5.265 1.00 96.69 204 HIS A O 1
ATOM 1564 N N . ILE A 1 205 ? -5.790 14.081 7.466 1.00 97.44 205 ILE A N 1
ATOM 1565 C CA . ILE A 1 205 ? -6.704 12.953 7.668 1.00 97.44 205 ILE A CA 1
ATOM 1566 C C . ILE A 1 205 ? -8.061 13.481 8.103 1.00 97.44 205 ILE A C 1
ATOM 1568 O O . ILE A 1 205 ? -8.188 14.092 9.161 1.00 97.44 205 ILE A O 1
ATOM 1572 N N . SER A 1 206 ? -9.069 13.220 7.278 1.00 97.69 206 SER A N 1
ATOM 1573 C CA . SER A 1 206 ? -10.472 13.415 7.645 1.00 97.69 206 SER A CA 1
ATOM 1574 C C . SER A 1 206 ? -11.075 12.069 8.021 1.00 97.69 206 SER A C 1
ATOM 1576 O O . SER A 1 206 ? -10.721 11.046 7.425 1.00 97.69 206 SER A O 1
ATOM 1578 N N . HIS A 1 207 ? -11.954 12.057 9.020 1.00 97.56 207 HIS A N 1
ATOM 1579 C CA . HIS A 1 207 ? -12.606 10.831 9.450 1.00 97.56 207 HIS A CA 1
ATOM 1580 C C . HIS A 1 207 ? -14.068 11.042 9.842 1.00 97.56 207 HIS A C 1
ATOM 1582 O O . HIS A 1 207 ? -14.441 12.111 10.314 1.00 97.56 207 HIS A O 1
ATOM 1588 N N . ALA A 1 208 ? -14.867 9.997 9.646 1.00 97.75 208 ALA A N 1
ATOM 1589 C CA . ALA A 1 208 ? -16.216 9.845 10.180 1.00 97.75 208 ALA A CA 1
ATOM 1590 C C . ALA A 1 208 ? -16.303 8.442 10.792 1.00 97.75 208 ALA A C 1
ATOM 1592 O O . ALA A 1 208 ? -16.304 7.448 10.063 1.00 97.75 208 ALA A O 1
ATOM 1593 N N . SER A 1 209 ? -16.266 8.349 12.120 1.00 97.19 209 SER A N 1
ATOM 1594 C CA . SER A 1 209 ? -16.038 7.080 12.813 1.00 97.19 209 SER A CA 1
ATOM 1595 C C . SER A 1 209 ? -17.009 6.875 13.968 1.00 97.19 209 SER A C 1
ATOM 1597 O O . SER A 1 209 ? -17.208 7.754 14.798 1.00 97.19 209 SER A O 1
ATOM 1599 N N . ASP A 1 210 ? -17.566 5.670 14.046 1.00 95.44 210 ASP A N 1
ATOM 1600 C CA . ASP A 1 210 ? -18.350 5.174 15.179 1.00 95.44 210 ASP A CA 1
ATOM 1601 C C . ASP A 1 210 ? -17.485 4.544 16.289 1.00 95.44 210 ASP A C 1
ATOM 1603 O O . ASP A 1 210 ? -17.979 4.295 17.393 1.00 95.44 210 ASP A O 1
ATOM 1607 N N . LEU A 1 211 ? -16.189 4.314 16.035 1.00 97.12 211 LEU A N 1
ATOM 1608 C CA . LEU A 1 211 ? -15.272 3.708 17.001 1.00 97.12 211 LEU A CA 1
ATOM 1609 C C . LEU A 1 211 ? -14.936 4.658 18.162 1.00 97.12 211 LEU A C 1
ATOM 1611 O O . LEU A 1 211 ? -14.579 5.812 17.904 1.00 97.12 211 LEU A O 1
ATOM 1615 N N . PRO A 1 212 ? -14.931 4.169 19.423 1.00 97.12 212 PRO A N 1
ATOM 1616 C CA . PRO A 1 212 ? -14.442 4.929 20.574 1.00 97.12 212 PRO A CA 1
ATOM 1617 C C . PRO A 1 212 ? -13.068 5.546 20.298 1.00 97.12 212 PRO A C 1
ATOM 1619 O O . PRO A 1 212 ? -12.219 4.888 19.706 1.00 97.12 212 PRO A O 1
ATOM 1622 N N . GLY A 1 213 ? -12.844 6.792 20.719 1.00 96.75 213 GLY A N 1
ATOM 1623 C CA . GLY A 1 213 ? -11.585 7.522 20.497 1.00 96.75 213 GLY A CA 1
ATOM 1624 C C . GLY A 1 213 ? -11.523 8.344 19.205 1.00 96.75 213 GLY A C 1
ATOM 1625 O O . GLY A 1 213 ? -10.778 9.318 19.157 1.00 96.75 213 GLY A O 1
ATOM 1626 N N . LEU A 1 214 ? -12.343 8.015 18.200 1.00 96.50 214 LEU A N 1
ATOM 1627 C CA . LEU A 1 214 ? -12.445 8.747 16.925 1.00 96.50 214 LEU A CA 1
ATOM 1628 C C . LEU A 1 214 ? -13.880 9.199 16.612 1.00 96.50 214 LEU A C 1
ATOM 1630 O O . LEU A 1 214 ? -14.196 9.509 15.466 1.00 96.50 214 LEU A O 1
ATOM 1634 N N . GLN A 1 215 ? -14.761 9.193 17.612 1.00 88.25 215 GLN A N 1
ATOM 1635 C CA . GLN A 1 215 ? -16.125 9.692 17.460 1.00 88.25 215 GLN A CA 1
ATOM 1636 C C . GLN A 1 215 ? -16.071 11.204 17.234 1.00 88.25 215 GLN A C 1
ATOM 1638 O O . GLN A 1 215 ? -15.535 11.936 18.068 1.00 88.25 215 GLN A O 1
ATOM 1643 N N . ALA A 1 216 ? -16.603 11.639 16.096 1.00 63.19 216 ALA A N 1
ATOM 1644 C CA . ALA A 1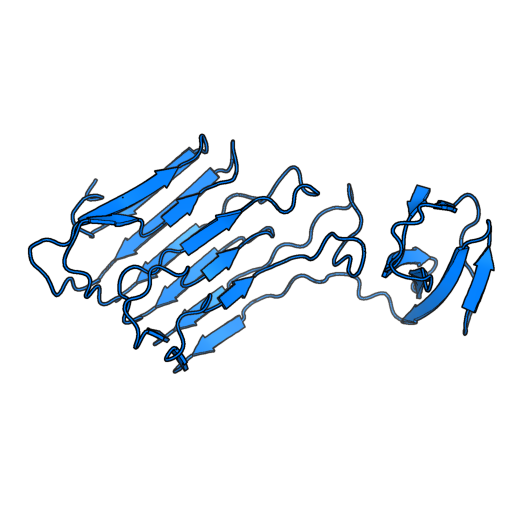 216 ? -16.746 13.032 15.694 1.00 63.19 216 ALA A CA 1
ATOM 1645 C C . ALA A 1 216 ? -18.197 13.286 15.284 1.00 63.19 216 ALA A C 1
ATOM 1647 O O . ALA A 1 216 ? -18.783 12.381 14.643 1.00 63.19 216 ALA A O 1
#

pLDDT: mean 94.18, std 5.88, range [63.19, 98.75]

Radius of gyration: 20.71 Å; chains: 1; bounding box: 47×33×60 Å

Foldseek 3Di:
DKDAAQAWDADPQWIKGFPDDLPPDIFDDPDDDDDDAAWDQDSNTTIGTDGNGPPDAPAAEQDEDEDEEAEDPEAQEEADADDGSHYGNHDFPPDFHEHENYEYEAYEYNDQDQYAPYEYAAAYAEYEYYAYEDEQHAHEYDHNVRDPDNAEHEYEYEQYEYEYAAEHENYEYPRAQHHYEYEYYNYHYDYPRYAYDYHHPHYHYDYDYPGHNPHD

Secondary structure (DSSP, 8-state):
-EE-TT-EEEETTEEEEE---SS---EE--S----SSSEEEETTEEEEEEESS-------EEEEEES-EE-SSS-SEEE---BSSS-BSS-TTS-PPPBEEEEEES-EE---S---SEEE-S-BSEEEEES-EESS--EEE---SS-S-----EEEEES-EE--SSEEEEEEE-STT-EEEEEEES-EE--TT-EEEEEESS-EEEEEB-STT-B-